Protein AF-A0AAF0VBF3-F1 (afdb_monomer_lite)

Foldseek 3Di:
DAKEWEADDDPPPCPPDDFAWWWKKWKDKPDFDQDPVRDTDDDDIDMDTDDRVNDIDIDDDDADDPPIFIWIWTGTVVDTDIFTFGHHPDPDHHYPVPTDGPPVPPCPVLADDPQAEWEAAADDDAFDWAFLVRIVVSPSDDFNHWYQYNQQWIFGFHDDDPRITTTHDGPVDGDDDDDDDDAEEEEDADDDDPPDDGDAQHWYAHPPPRDIDGDHD

Organism: Bifidobacterium adolescentis (NCBI:txid1680)

Structure (mmCIF, N/CA/C/O backbone):
data_AF-A0AAF0VBF3-F1
#
_entry.id   AF-A0AAF0VBF3-F1
#
loop_
_atom_site.group_PDB
_atom_site.id
_atom_site.type_symbol
_atom_site.label_atom_id
_atom_site.label_alt_id
_atom_site.label_comp_id
_atom_site.label_asym_id
_atom_site.label_entity_id
_atom_site.label_seq_id
_atom_site.pdbx_PDB_ins_code
_atom_site.Cartn_x
_atom_site.Cartn_y
_atom_site.Cartn_z
_atom_site.occupancy
_atom_site.B_iso_or_equiv
_atom_site.auth_seq_id
_atom_site.auth_comp_id
_atom_site.auth_asym_id
_atom_site.auth_atom_id
_atom_site.pdbx_PDB_model_num
ATOM 1 N N . MET A 1 1 ? -13.008 -3.353 27.897 1.00 84.56 1 MET A N 1
ATOM 2 C CA . MET A 1 1 ? -12.280 -2.077 27.709 1.00 84.56 1 MET A CA 1
ATOM 3 C C . MET A 1 1 ? -10.934 -2.192 28.397 1.00 84.56 1 MET A C 1
ATOM 5 O O . MET A 1 1 ? -10.905 -2.553 29.568 1.00 84.56 1 MET A O 1
ATOM 9 N N . THR A 1 2 ? -9.850 -1.887 27.694 1.00 92.19 2 THR A N 1
ATOM 10 C CA . THR A 1 2 ? -8.475 -1.959 28.204 1.00 92.19 2 THR A CA 1
ATOM 11 C C . THR A 1 2 ? -7.988 -0.577 28.611 1.00 92.19 2 THR A C 1
ATOM 13 O O . THR A 1 2 ? -8.257 0.415 27.933 1.00 92.19 2 THR A O 1
ATOM 16 N N . ARG A 1 3 ? -7.302 -0.492 29.754 1.00 97.00 3 ARG A N 1
ATOM 17 C CA . ARG A 1 3 ? -6.816 0.779 30.306 1.00 97.00 3 ARG A CA 1
ATOM 18 C C . ARG A 1 3 ? -5.454 1.102 29.707 1.00 97.00 3 ARG A C 1
ATOM 20 O O . ARG A 1 3 ? -4.524 0.318 29.859 1.00 97.00 3 ARG A O 1
ATOM 27 N N . ILE A 1 4 ? -5.338 2.256 29.059 1.00 97.69 4 ILE A N 1
ATOM 28 C CA . ILE A 1 4 ? -4.107 2.730 28.424 1.00 97.69 4 ILE A CA 1
ATOM 29 C C . ILE A 1 4 ? -3.581 3.947 29.171 1.00 97.69 4 ILE A C 1
ATOM 31 O O . ILE A 1 4 ? -4.308 4.922 29.372 1.00 97.69 4 ILE A O 1
ATOM 35 N N . ARG A 1 5 ? -2.310 3.881 29.566 1.00 97.25 5 ARG A N 1
ATOM 36 C CA . ARG A 1 5 ? -1.589 4.931 30.283 1.00 97.25 5 ARG A CA 1
ATOM 37 C C . ARG A 1 5 ? -0.677 5.708 29.339 1.00 97.25 5 ARG A C 1
ATOM 39 O O . ARG A 1 5 ? 0.226 5.145 28.727 1.00 97.25 5 ARG A O 1
ATOM 46 N N . PHE A 1 6 ? -0.892 7.012 29.249 1.00 94.25 6 PHE A N 1
ATOM 47 C CA . PHE A 1 6 ? -0.111 7.947 28.449 1.00 94.25 6 PHE A CA 1
ATOM 48 C C . PHE A 1 6 ? 0.917 8.656 29.329 1.00 94.25 6 PHE A C 1
ATOM 50 O O . PHE A 1 6 ? 0.564 9.323 30.302 1.00 94.25 6 PHE A O 1
ATOM 57 N N . ARG A 1 7 ? 2.194 8.518 28.959 1.00 89.12 7 ARG A N 1
ATOM 58 C CA . ARG A 1 7 ? 3.343 9.109 29.653 1.00 89.12 7 ARG A CA 1
ATOM 59 C C . ARG A 1 7 ? 4.160 9.945 28.686 1.00 89.12 7 ARG A C 1
ATOM 61 O O . ARG A 1 7 ? 5.015 9.418 27.982 1.00 89.12 7 ARG A O 1
ATOM 68 N N . PHE A 1 8 ? 3.904 11.247 28.664 1.00 85.25 8 PHE A N 1
ATOM 69 C CA . PHE A 1 8 ? 4.727 12.186 27.911 1.00 85.25 8 PHE A CA 1
ATOM 70 C C . PHE A 1 8 ? 5.762 12.823 28.840 1.00 85.25 8 PHE A C 1
ATOM 72 O O . PHE A 1 8 ? 5.461 13.199 29.975 1.00 85.25 8 PHE A O 1
ATOM 79 N N . ARG A 1 9 ? 6.998 12.932 28.357 1.00 77.44 9 ARG A N 1
ATOM 80 C CA . ARG A 1 9 ? 8.117 13.593 29.037 1.00 77.44 9 ARG A CA 1
ATOM 81 C C . ARG A 1 9 ? 8.793 14.527 28.041 1.00 77.44 9 ARG A C 1
ATOM 83 O O . ARG A 1 9 ? 8.818 14.228 26.848 1.00 77.44 9 ARG A O 1
ATOM 90 N N . ARG A 1 10 ? 9.314 15.656 28.516 1.00 69.81 10 ARG A N 1
ATOM 91 C CA . ARG A 1 10 ? 10.160 16.524 27.695 1.00 69.81 10 ARG A CA 1
ATOM 92 C C . ARG A 1 10 ? 11.621 16.058 27.787 1.00 69.81 10 ARG A C 1
ATOM 94 O O . ARG A 1 10 ? 12.016 15.547 28.833 1.00 69.81 10 ARG A O 1
ATOM 101 N N . PRO A 1 11 ? 12.423 16.217 26.720 1.00 62.53 11 PRO A N 1
ATOM 102 C CA . PRO A 1 11 ? 13.847 15.873 26.739 1.00 62.53 11 PRO A CA 1
ATOM 103 C C . PRO A 1 11 ? 14.712 16.776 27.634 1.00 62.53 11 PRO A C 1
ATOM 105 O O . PRO A 1 11 ? 15.897 16.507 27.783 1.00 62.53 11 PRO A O 1
ATOM 108 N N . ASP A 1 12 ? 14.160 17.854 28.198 1.00 59.75 12 ASP A N 1
ATOM 109 C CA . ASP A 1 12 ? 14.897 18.935 28.865 1.00 59.75 12 ASP A CA 1
ATOM 110 C C . ASP A 1 12 ? 15.463 18.579 30.251 1.00 59.75 12 ASP A C 1
ATOM 112 O O . ASP A 1 12 ? 16.030 19.444 30.911 1.00 59.75 12 ASP A O 1
ATOM 116 N N . GLY A 1 13 ? 15.397 17.313 30.678 1.00 50.94 13 GLY A N 1
ATOM 117 C CA . GLY A 1 13 ? 16.227 16.775 31.765 1.00 50.94 13 GLY A CA 1
ATOM 118 C C . GLY A 1 13 ? 16.025 17.395 33.155 1.00 50.94 13 GLY A C 1
ATOM 119 O O . GLY A 1 13 ? 16.692 16.970 34.093 1.00 50.94 13 GLY A O 1
ATOM 120 N N . LEU A 1 14 ? 15.105 18.350 33.330 1.00 51.16 14 LEU A N 1
ATOM 121 C CA . LEU A 1 14 ? 14.697 18.848 34.642 1.00 51.16 14 LEU A CA 1
ATOM 122 C C . LEU A 1 14 ? 13.805 17.798 35.304 1.00 51.16 14 LEU A C 1
ATOM 124 O O . LEU A 1 14 ? 12.579 17.834 35.214 1.00 51.16 14 LEU A O 1
ATOM 128 N N . THR A 1 15 ? 14.453 16.841 35.964 1.00 48.59 15 THR A N 1
ATOM 129 C CA . THR A 1 15 ? 13.815 15.800 36.775 1.00 48.59 15 THR A CA 1
ATOM 130 C C . THR A 1 15 ? 13.065 16.338 37.989 1.00 48.59 15 THR A C 1
ATOM 132 O O . THR A 1 15 ? 12.305 15.580 38.570 1.00 48.59 15 THR A O 1
ATOM 135 N N . ASP A 1 16 ? 13.176 17.630 38.305 1.00 47.41 16 ASP A N 1
ATOM 136 C CA . ASP A 1 16 ? 12.376 18.292 39.331 1.00 47.41 16 ASP A CA 1
ATOM 137 C C . ASP A 1 16 ? 11.937 19.684 38.841 1.00 47.41 16 ASP A C 1
ATOM 139 O O . ASP A 1 16 ? 12.739 20.611 38.740 1.00 47.41 16 ASP A O 1
ATOM 143 N N . GLY A 1 17 ? 10.650 19.834 38.502 1.00 48.62 17 GLY A N 1
ATOM 144 C CA . GLY A 1 17 ? 10.006 21.141 38.288 1.00 48.62 17 GLY A CA 1
ATOM 145 C C . GLY A 1 17 ? 9.787 21.608 36.841 1.00 48.62 17 GLY A C 1
ATOM 146 O O . GLY A 1 17 ? 9.253 22.700 36.641 1.00 48.62 17 GLY A O 1
ATOM 147 N N . GLY A 1 18 ? 10.138 20.813 35.823 1.00 53.03 18 GLY A N 1
ATOM 148 C CA . GLY A 1 18 ? 9.778 21.109 34.429 1.00 53.03 18 GLY A CA 1
ATOM 149 C C . GLY A 1 18 ? 8.259 21.050 34.210 1.00 53.03 18 GLY A C 1
ATOM 150 O O . GLY A 1 18 ? 7.600 20.122 34.672 1.00 53.03 18 GLY A O 1
ATOM 151 N N . SER A 1 19 ? 7.674 22.035 33.513 1.00 61.50 19 SER A N 1
ATOM 152 C CA . SER A 1 19 ? 6.224 22.074 33.275 1.00 61.50 19 SER A CA 1
ATOM 153 C C . SER A 1 19 ? 5.756 20.797 32.569 1.00 61.50 19 SER A C 1
ATOM 155 O O . SER A 1 19 ? 6.197 20.528 31.445 1.00 61.50 19 SER A O 1
ATOM 157 N N . SER A 1 20 ? 4.845 20.051 33.194 1.00 67.88 20 SER A N 1
ATOM 158 C CA . SER A 1 20 ? 4.210 18.870 32.612 1.00 67.88 20 SER A CA 1
ATOM 159 C C . SER A 1 20 ? 3.719 19.153 31.190 1.00 67.88 20 SER A C 1
ATOM 161 O O . SER A 1 20 ? 3.180 20.239 30.937 1.00 67.88 20 SER A O 1
ATOM 163 N N . PRO A 1 21 ? 3.900 18.223 30.233 1.00 77.62 21 PRO A N 1
ATOM 164 C CA . PRO A 1 21 ? 3.414 18.424 28.879 1.00 77.62 21 PRO A CA 1
ATOM 165 C C . PRO A 1 21 ? 1.907 18.689 28.898 1.00 77.62 21 PRO A C 1
ATOM 167 O O . PRO A 1 21 ? 1.120 17.836 29.294 1.00 77.62 21 PRO A O 1
ATOM 170 N N . ARG A 1 22 ? 1.505 19.884 28.460 1.00 84.75 22 ARG A N 1
ATOM 171 C CA . ARG A 1 22 ? 0.094 20.238 28.290 1.00 84.75 22 ARG A CA 1
ATOM 172 C C . ARG A 1 22 ? -0.359 19.883 26.889 1.00 84.75 22 ARG A C 1
ATOM 174 O O . ARG A 1 22 ? 0.365 20.123 25.918 1.00 84.75 22 ARG A O 1
ATOM 181 N N . GLY A 1 23 ? -1.567 19.348 26.785 1.00 89.38 23 GLY A N 1
ATOM 182 C CA . GLY A 1 23 ? -2.102 18.924 25.504 1.00 89.38 23 GLY A CA 1
ATOM 183 C C . GLY A 1 23 ? -3.357 18.079 25.603 1.00 89.38 23 GLY A C 1
ATOM 184 O O . GLY A 1 23 ? -3.946 17.904 26.673 1.00 89.38 23 GLY A O 1
ATOM 185 N N . LEU A 1 24 ? -3.744 17.559 24.447 1.00 93.69 24 LEU A N 1
ATOM 186 C CA . LEU A 1 24 ? -4.874 16.665 24.262 1.00 93.69 24 LEU A CA 1
ATOM 187 C C . LEU A 1 24 ? -4.398 15.378 23.589 1.00 93.69 24 LEU A C 1
ATOM 189 O O . LEU A 1 24 ? -3.494 15.387 22.754 1.00 93.69 24 LEU A O 1
ATOM 193 N N . VAL A 1 25 ? -5.060 14.282 23.922 1.00 95.12 25 VAL A N 1
ATOM 194 C CA . VAL A 1 25 ? -5.014 13.031 23.176 1.00 95.12 25 VAL A CA 1
ATOM 195 C C . VAL A 1 25 ? -6.380 12.857 22.530 1.00 95.12 25 VAL A C 1
ATOM 197 O O . VAL A 1 25 ? -7.395 12.786 23.224 1.00 95.12 25 VAL A O 1
ATOM 200 N N . VAL A 1 26 ? -6.416 12.831 21.201 1.00 94.12 26 VAL A N 1
ATOM 201 C CA . VAL A 1 26 ? -7.636 12.578 20.428 1.00 94.12 26 VAL A CA 1
ATOM 202 C C . VAL A 1 26 ? -7.617 11.126 19.972 1.00 94.12 26 VAL A C 1
ATOM 204 O O . VAL A 1 26 ? -6.702 10.714 19.258 1.00 94.12 26 VAL A O 1
ATOM 207 N N . CYS A 1 27 ? -8.626 10.364 20.378 1.00 94.12 27 CYS A N 1
ATOM 208 C CA . CYS A 1 27 ? -8.774 8.946 20.079 1.00 94.12 27 CYS A CA 1
ATOM 209 C C . CYS A 1 27 ? -9.924 8.760 19.089 1.00 94.12 27 CYS A C 1
ATOM 211 O O . CYS A 1 27 ? -11.073 9.035 19.429 1.00 94.12 27 CYS A O 1
ATOM 213 N N . THR A 1 28 ? -9.633 8.254 17.893 1.00 91.38 28 THR A N 1
ATOM 214 C CA . THR A 1 28 ? -10.632 8.035 16.835 1.00 91.38 28 THR A CA 1
ATOM 215 C C . THR A 1 28 ? -10.520 6.607 16.302 1.00 91.38 28 THR A C 1
ATOM 217 O O . THR A 1 28 ? -9.421 6.206 15.914 1.00 91.38 28 THR A O 1
ATOM 220 N N . PRO A 1 29 ? -11.601 5.812 16.241 1.00 88.38 29 PRO A N 1
ATOM 221 C CA . PRO A 1 29 ? -11.544 4.509 15.580 1.00 88.38 29 PRO A CA 1
ATOM 222 C C . PRO A 1 29 ? -11.375 4.678 14.066 1.00 88.38 29 PRO A C 1
ATOM 224 O O . PRO A 1 29 ? -11.904 5.611 13.466 1.00 88.38 29 PRO A O 1
ATOM 227 N N . THR A 1 30 ? -10.649 3.762 13.433 1.00 84.38 30 THR A N 1
ATOM 228 C CA . THR A 1 30 ? -10.439 3.777 11.971 1.00 84.38 30 THR A CA 1
ATOM 229 C C . THR A 1 30 ? -11.638 3.270 11.173 1.00 84.38 30 THR A C 1
ATOM 231 O O . THR A 1 30 ? -11.850 3.727 10.055 1.00 84.38 30 THR A O 1
ATOM 234 N N . SER A 1 31 ? -12.435 2.378 11.762 1.00 75.81 31 SER A N 1
ATOM 235 C CA . SER A 1 31 ? -13.608 1.761 11.144 1.00 75.81 31 SER A CA 1
ATOM 236 C C . SER A 1 31 ? -14.685 1.491 12.190 1.00 75.81 31 SER A C 1
ATOM 238 O O . SER A 1 31 ? -14.418 1.466 13.394 1.00 75.81 31 SER A O 1
ATOM 240 N N . ARG A 1 32 ? -15.913 1.251 11.721 1.00 69.75 32 ARG A N 1
ATOM 241 C CA . ARG A 1 32 ? -16.957 0.629 12.543 1.00 69.75 32 ARG A CA 1
ATOM 242 C C . ARG A 1 32 ? -16.547 -0.812 12.844 1.00 69.75 32 ARG A C 1
ATOM 244 O O . ARG A 1 32 ? -15.957 -1.470 11.991 1.00 69.75 32 ARG A O 1
ATOM 251 N N . VAL A 1 33 ? -16.856 -1.295 14.040 1.00 67.19 33 VAL A N 1
ATOM 252 C CA . VAL A 1 33 ? -16.439 -2.628 14.484 1.00 67.19 33 VAL A CA 1
ATOM 253 C C . VAL A 1 33 ? -17.600 -3.584 14.282 1.00 67.19 33 VAL A C 1
ATOM 255 O O . VAL A 1 33 ? -18.629 -3.430 14.930 1.00 67.19 33 VAL A O 1
ATOM 258 N N . VAL A 1 34 ? -17.447 -4.566 13.399 1.00 66.69 34 VAL A N 1
ATOM 259 C CA . VAL A 1 34 ? -18.422 -5.656 13.272 1.00 66.69 34 VAL A CA 1
ATOM 260 C C . VAL A 1 34 ? -18.067 -6.723 14.302 1.00 66.69 34 VAL A C 1
ATOM 262 O O . VAL A 1 34 ? -16.945 -7.228 14.330 1.00 66.69 34 VAL A O 1
ATOM 265 N N . GLN A 1 35 ? -18.997 -7.015 15.203 1.00 66.94 35 GLN A N 1
ATOM 266 C CA . GLN A 1 35 ? -18.845 -8.060 16.208 1.00 66.94 35 GLN A CA 1
ATOM 267 C C . GLN A 1 35 ? -19.179 -9.439 15.622 1.00 66.94 35 GLN A C 1
ATOM 269 O O . GLN A 1 35 ? -19.730 -9.561 14.530 1.00 66.94 35 GLN A O 1
ATOM 274 N N . LYS A 1 36 ? -18.842 -10.503 16.361 1.00 66.88 36 LYS A N 1
ATOM 275 C CA . LYS A 1 36 ? -19.100 -11.895 15.943 1.00 66.88 36 LYS A CA 1
ATOM 276 C C . LYS A 1 36 ? -20.588 -12.220 15.780 1.00 66.88 36 LYS A C 1
ATOM 278 O O . LYS A 1 36 ? -20.914 -13.158 15.068 1.00 66.88 36 LYS A O 1
ATOM 283 N N . ASP A 1 37 ? -21.455 -11.475 16.453 1.00 77.00 37 ASP A N 1
ATOM 284 C CA . ASP A 1 37 ? -22.914 -11.567 16.359 1.00 77.00 37 ASP A CA 1
ATOM 285 C C . ASP A 1 37 ? -23.495 -10.637 15.277 1.00 77.00 37 ASP A C 1
ATOM 287 O O . ASP A 1 37 ? -24.678 -10.318 15.316 1.00 77.00 37 ASP A O 1
ATOM 291 N N . GLU A 1 38 ? -22.654 -10.160 14.350 1.00 71.62 38 GLU A N 1
ATOM 292 C CA . GLU A 1 38 ? -22.990 -9.215 13.275 1.00 71.62 38 GLU A CA 1
ATOM 293 C C . GLU A 1 38 ? -23.448 -7.827 13.758 1.00 71.62 38 GLU A C 1
ATOM 295 O O . GLU A 1 38 ? -23.766 -6.951 12.949 1.00 71.62 38 GLU A O 1
ATOM 300 N N . SER A 1 39 ? -23.417 -7.561 15.069 1.00 71.50 39 SER A N 1
ATOM 301 C CA . SER A 1 39 ? -23.724 -6.235 15.595 1.00 71.50 39 SER A CA 1
ATOM 302 C C . SER A 1 39 ? -22.605 -5.243 15.272 1.00 71.50 39 SER A C 1
ATOM 304 O O . SER A 1 39 ? -21.411 -5.550 15.337 1.00 71.50 39 SER A O 1
ATOM 306 N N . ILE A 1 40 ? -22.984 -4.011 14.932 1.00 68.69 40 ILE A N 1
ATOM 307 C CA . ILE A 1 40 ? -22.023 -2.933 14.699 1.00 68.69 40 ILE A CA 1
ATOM 308 C C . ILE A 1 40 ? -21.766 -2.220 16.024 1.00 68.69 40 ILE A C 1
ATOM 310 O O . ILE A 1 40 ? -22.596 -1.446 16.503 1.00 68.69 40 ILE A O 1
ATOM 314 N N . MET A 1 41 ? -20.588 -2.435 16.599 1.00 68.00 41 MET A N 1
ATOM 315 C CA . MET A 1 41 ? -20.083 -1.602 17.679 1.00 68.00 41 MET A CA 1
ATOM 316 C C . MET A 1 41 ? -19.530 -0.300 17.088 1.00 68.00 41 MET A C 1
ATOM 318 O O . MET A 1 41 ? -18.739 -0.287 16.139 1.00 68.00 41 MET A O 1
ATOM 322 N N . LEU A 1 42 ? -19.967 0.817 17.667 1.00 69.38 42 LEU A N 1
ATOM 323 C CA . LEU A 1 42 ? -19.559 2.167 17.298 1.00 69.38 42 LEU A CA 1
ATOM 324 C C . LEU A 1 42 ? -18.673 2.735 18.413 1.00 69.38 42 LEU A C 1
ATOM 326 O O . LEU A 1 42 ? -19.192 3.435 19.287 1.00 69.38 42 LEU A O 1
ATOM 330 N N . PRO A 1 43 ? -17.354 2.451 18.442 1.00 72.19 43 PRO A N 1
ATOM 331 C CA . PRO A 1 43 ? -16.468 3.226 19.293 1.00 72.19 43 PRO A CA 1
ATOM 332 C C . PRO A 1 43 ? -16.650 4.700 18.918 1.00 72.19 43 PRO A C 1
ATOM 334 O O . PRO A 1 43 ? -16.574 5.063 17.747 1.00 72.19 43 PRO A O 1
ATOM 337 N N . LEU A 1 44 ? -16.977 5.551 19.884 1.00 81.50 44 LEU A N 1
ATOM 338 C CA . LEU A 1 44 ? -17.117 6.974 19.606 1.00 81.50 44 LEU A CA 1
ATOM 339 C C . LEU A 1 44 ? -15.739 7.630 19.684 1.00 81.50 44 LEU A C 1
ATOM 341 O O . LEU A 1 44 ? -14.969 7.306 20.595 1.00 81.50 44 LEU A O 1
ATOM 345 N N . PRO A 1 45 ? -15.406 8.542 18.756 1.00 88.31 45 PRO A N 1
ATOM 346 C CA . PRO A 1 45 ? -14.222 9.358 18.918 1.00 88.31 45 PRO A CA 1
ATOM 347 C C . PRO A 1 45 ? -14.358 10.199 20.186 1.00 88.31 45 PRO A C 1
ATOM 349 O O . PRO A 1 45 ? -15.436 10.710 20.499 1.00 88.31 45 PRO A O 1
ATOM 352 N N . PHE A 1 46 ? -13.260 10.355 20.912 1.00 91.81 46 PHE A N 1
ATOM 353 C CA . PHE A 1 46 ? -13.238 11.157 22.127 1.00 91.81 46 PHE A CA 1
ATOM 354 C C . PHE A 1 46 ? -11.893 11.850 22.314 1.00 91.81 46 PHE A C 1
ATOM 356 O O . PHE A 1 46 ? -10.890 11.513 21.684 1.00 91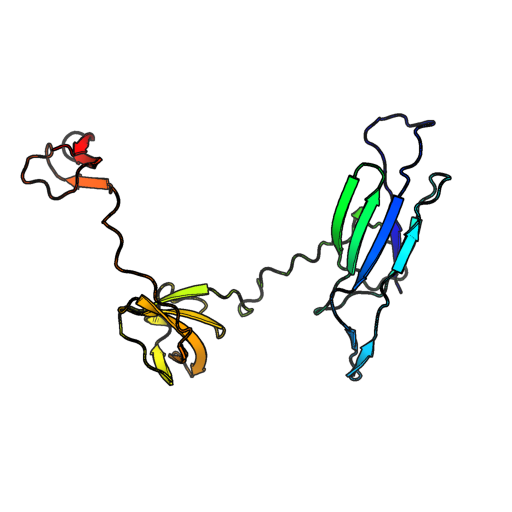.81 46 PHE A O 1
ATOM 363 N N . VAL A 1 47 ? -11.887 12.846 23.195 1.00 94.88 47 VAL A N 1
ATOM 364 C CA . VAL A 1 47 ? -10.706 13.645 23.516 1.00 94.88 47 VAL A CA 1
ATOM 365 C C . VAL A 1 47 ? -10.448 13.557 25.010 1.00 94.88 47 VAL A C 1
ATOM 367 O O . VAL A 1 47 ? -11.363 13.735 25.811 1.00 94.88 47 VAL A O 1
ATOM 370 N N . ALA A 1 48 ? -9.198 13.313 25.382 1.00 94.38 48 ALA A N 1
ATOM 371 C CA . ALA A 1 48 ? -8.739 13.335 26.760 1.00 94.38 48 ALA A CA 1
ATOM 372 C C . ALA A 1 48 ? -7.678 14.424 26.937 1.00 94.38 48 ALA A C 1
ATOM 374 O O . ALA A 1 48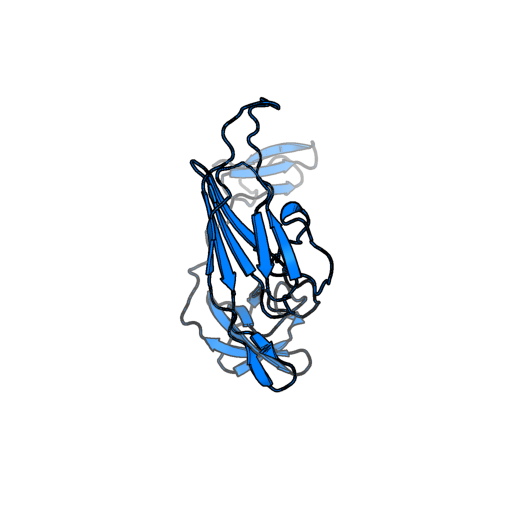 ? -6.753 14.547 26.134 1.00 94.38 48 ALA A O 1
ATOM 375 N N . ARG A 1 49 ? -7.815 15.234 27.987 1.00 94.56 49 ARG A N 1
ATOM 376 C CA . ARG A 1 49 ? -6.840 16.273 28.332 1.00 94.56 49 ARG A CA 1
ATOM 377 C C . ARG A 1 49 ? -5.730 15.673 29.189 1.00 94.56 49 ARG A C 1
ATOM 379 O O . ARG A 1 49 ? -6.016 14.890 30.091 1.00 94.56 49 ARG A O 1
ATOM 386 N N . LEU A 1 50 ? -4.482 16.050 28.914 1.00 91.06 50 LEU A N 1
ATOM 387 C CA . LEU A 1 50 ? -3.362 15.704 29.787 1.00 91.06 50 LEU A CA 1
ATOM 388 C C . LEU A 1 50 ? -3.514 16.409 31.146 1.00 91.06 50 LEU A C 1
ATOM 390 O O . LEU A 1 50 ? -3.819 17.603 31.148 1.00 91.06 50 LEU A O 1
ATOM 394 N N . PRO A 1 51 ? -3.320 15.705 32.276 1.00 89.62 51 PRO A N 1
ATOM 395 C CA . PRO A 1 51 ? -3.395 16.306 33.601 1.00 89.62 51 PRO A CA 1
ATOM 396 C C . PRO A 1 51 ? -2.413 17.468 33.772 1.00 89.62 51 PRO A C 1
ATOM 398 O O . PRO A 1 51 ? -1.234 17.368 33.426 1.00 89.62 51 PRO A O 1
ATOM 401 N N . ASP A 1 52 ? -2.894 18.572 34.342 1.00 83.38 52 ASP A N 1
ATOM 402 C CA . ASP A 1 52 ? -2.067 19.757 34.594 1.00 83.38 52 ASP A CA 1
ATOM 403 C C . ASP A 1 52 ? -1.062 19.544 35.741 1.00 83.38 52 ASP A C 1
ATOM 405 O O . ASP A 1 52 ? -0.065 20.262 35.827 1.00 83.38 52 ASP A O 1
ATOM 409 N N . ASP A 1 53 ? -1.303 18.542 36.594 1.00 82.00 53 ASP A N 1
ATOM 410 C CA . ASP A 1 53 ? -0.464 18.157 37.734 1.00 82.00 53 ASP A CA 1
ATOM 411 C C . ASP A 1 53 ? 0.721 17.249 37.350 1.00 82.00 53 ASP A C 1
ATOM 413 O O . ASP A 1 53 ? 1.551 16.921 38.194 1.00 82.00 53 ASP A O 1
ATOM 417 N N . GLY A 1 54 ? 0.828 16.852 36.076 1.00 76.94 54 GLY A N 1
ATOM 418 C CA . GLY A 1 54 ? 1.878 15.948 35.596 1.00 76.94 54 GLY A CA 1
ATOM 419 C C . GLY A 1 54 ? 1.667 14.472 35.887 1.00 76.94 54 GLY A C 1
ATOM 420 O O . GLY A 1 54 ? 2.548 13.670 35.559 1.00 76.94 54 GLY A O 1
ATOM 421 N N . SER A 1 55 ? 0.523 14.101 36.461 1.00 86.69 55 SER A N 1
ATOM 422 C CA . SER A 1 55 ? 0.136 12.702 36.586 1.00 86.69 55 SER A CA 1
ATOM 423 C C . SER A 1 55 ? -0.077 12.055 35.213 1.00 86.69 55 SER A C 1
ATOM 425 O O . SER A 1 55 ? -0.293 12.714 34.190 1.00 86.69 55 SER A O 1
ATOM 427 N N . ASP A 1 56 ? 0.022 10.727 35.178 1.00 90.56 56 ASP A N 1
ATOM 428 C CA . ASP A 1 56 ? -0.172 9.971 33.947 1.00 90.56 56 ASP A CA 1
ATOM 429 C C . ASP A 1 56 ? -1.655 10.001 33.537 1.00 90.56 56 ASP A C 1
ATOM 431 O O . ASP A 1 56 ? -2.544 9.698 34.337 1.00 90.56 56 ASP A O 1
ATOM 435 N N . LEU A 1 57 ? -1.937 10.285 32.264 1.00 94.56 57 LEU A N 1
ATOM 436 C CA . LEU A 1 57 ? -3.295 10.172 31.733 1.00 94.56 57 LEU A CA 1
ATOM 437 C C . LEU A 1 57 ? -3.653 8.691 31.555 1.00 94.56 57 LEU A C 1
ATOM 439 O O . LEU A 1 57 ? -2.942 7.964 30.864 1.00 94.56 57 LEU A O 1
ATOM 443 N N . VAL A 1 58 ? -4.785 8.249 32.107 1.00 96.50 58 VAL A N 1
ATOM 444 C CA . VAL A 1 58 ? -5.317 6.894 31.894 1.00 96.50 58 VAL A CA 1
ATOM 445 C C . VAL A 1 58 ? -6.683 6.970 31.223 1.00 96.50 58 VAL A C 1
ATOM 447 O O . VAL A 1 58 ? -7.608 7.572 31.762 1.00 96.50 58 VAL A O 1
ATOM 450 N N . VAL A 1 59 ? -6.826 6.318 30.071 1.00 95.50 59 VAL A N 1
ATOM 451 C CA . VAL A 1 59 ? -8.093 6.229 29.324 1.00 95.50 59 VAL A CA 1
ATOM 452 C C . VAL A 1 59 ? -8.478 4.773 29.091 1.00 95.50 59 VAL A C 1
ATOM 454 O O . VAL A 1 59 ? -7.624 3.888 29.068 1.00 95.50 59 VAL A O 1
ATOM 457 N N . ALA A 1 60 ? -9.768 4.513 28.912 1.00 94.19 60 ALA A N 1
ATOM 458 C CA . ALA A 1 60 ? -10.268 3.199 28.535 1.00 94.19 60 ALA A CA 1
ATOM 459 C C . ALA A 1 60 ? -10.462 3.149 27.015 1.00 94.19 60 ALA A C 1
ATOM 461 O O . ALA A 1 60 ? -11.245 3.925 26.471 1.00 94.19 60 ALA A O 1
ATOM 462 N N . LEU A 1 61 ? -9.757 2.245 26.335 1.00 92.31 61 LEU A N 1
ATOM 463 C CA . LEU A 1 61 ? -9.931 1.984 24.908 1.00 92.31 61 LEU A CA 1
ATOM 464 C C . LEU A 1 61 ? -10.583 0.622 24.696 1.00 92.31 61 LEU A C 1
ATOM 466 O O . LEU A 1 61 ? -10.311 -0.344 25.414 1.00 92.31 61 LEU A O 1
ATOM 470 N N . GLN A 1 62 ? -11.445 0.536 23.688 1.00 90.50 62 GLN A N 1
ATOM 471 C CA . GLN A 1 62 ? -11.977 -0.751 23.257 1.00 90.50 62 GLN A CA 1
ATOM 472 C C . GLN A 1 62 ? -10.844 -1.559 22.603 1.00 90.50 62 GLN A C 1
ATOM 474 O O . GLN A 1 62 ? -10.142 -0.996 21.755 1.00 90.50 62 GLN A O 1
ATOM 479 N N . PRO A 1 63 ? -10.661 -2.842 22.972 1.00 89.56 63 PRO A N 1
ATOM 480 C CA . PRO A 1 63 ? -9.708 -3.719 22.308 1.00 89.56 63 PRO A CA 1
ATOM 481 C C . PRO A 1 63 ? -9.947 -3.793 20.804 1.00 89.56 63 PRO A C 1
ATOM 483 O O . PRO A 1 63 ? -11.088 -3.875 20.347 1.00 89.56 63 PRO A O 1
ATOM 486 N N . THR A 1 64 ? -8.866 -3.762 20.041 1.00 86.69 64 THR A N 1
ATOM 487 C CA . THR A 1 64 ? -8.896 -3.778 18.578 1.00 86.69 64 THR A CA 1
ATOM 488 C C . THR A 1 64 ? -9.012 -5.198 18.038 1.00 86.69 64 THR A C 1
ATOM 490 O O . THR A 1 64 ? -8.588 -6.154 18.685 1.00 86.69 64 THR A O 1
ATOM 493 N N . GLY A 1 65 ? -9.562 -5.330 16.830 1.00 75.50 65 GLY A N 1
ATOM 494 C CA . GLY A 1 65 ? -9.650 -6.594 16.095 1.00 75.50 65 GLY A CA 1
ATOM 495 C C . GLY A 1 65 ? -8.752 -6.609 14.857 1.00 75.50 65 GLY A C 1
ATOM 496 O O . GLY A 1 65 ? -7.868 -5.771 14.709 1.00 75.50 65 GLY A O 1
ATOM 497 N N . ARG A 1 66 ? -9.011 -7.550 13.942 1.00 71.38 66 ARG A N 1
ATOM 498 C CA . ARG A 1 66 ? -8.293 -7.653 12.659 1.00 71.38 66 ARG A CA 1
ATOM 499 C C . ARG A 1 66 ? -8.555 -6.458 11.735 1.00 71.38 66 ARG A C 1
ATOM 501 O O . ARG A 1 66 ? -7.656 -6.039 11.016 1.00 71.38 66 ARG A O 1
ATOM 508 N N . ASP A 1 67 ? -9.769 -5.915 11.784 1.00 74.19 67 ASP A N 1
ATOM 509 C CA . ASP A 1 67 ? -10.281 -5.012 10.744 1.00 74.19 67 ASP A CA 1
ATOM 510 C C . ASP A 1 67 ? -10.314 -3.537 11.169 1.00 74.19 67 ASP A C 1
ATOM 512 O O . ASP A 1 67 ? -10.781 -2.673 10.424 1.00 74.19 67 ASP A O 1
ATOM 516 N N . TRP A 1 68 ? -9.847 -3.223 12.381 1.00 82.38 68 TRP A N 1
ATOM 517 C CA . TRP A 1 68 ? -9.838 -1.853 12.881 1.00 82.38 68 TRP A CA 1
ATOM 518 C C . TRP A 1 68 ? -8.793 -1.636 13.978 1.00 82.38 68 TRP A C 1
ATOM 520 O O . TRP A 1 68 ? -8.476 -2.529 14.761 1.00 82.38 68 TRP A O 1
ATOM 530 N N . CYS A 1 69 ? -8.310 -0.402 14.064 1.00 90.06 69 CYS A N 1
ATOM 531 C CA . CYS A 1 69 ? -7.420 0.091 15.113 1.00 90.06 69 CYS A CA 1
ATOM 532 C C . CYS A 1 69 ? -7.816 1.501 15.586 1.00 90.06 69 CYS A C 1
ATOM 534 O O . CYS A 1 69 ? -8.674 2.157 14.976 1.00 90.06 69 CYS A O 1
ATOM 536 N N . TRP A 1 70 ? -7.173 1.992 16.648 1.00 92.12 70 TRP A N 1
ATOM 537 C CA . TRP A 1 70 ? -7.330 3.374 17.106 1.00 92.12 70 TRP A CA 1
ATOM 538 C C . TRP A 1 70 ? -6.312 4.291 16.435 1.00 92.12 70 TRP A C 1
ATOM 540 O O . TRP A 1 70 ? -5.112 4.059 16.525 1.00 92.12 70 TRP A O 1
ATOM 550 N N . THR A 1 71 ? -6.778 5.378 15.825 1.00 93.25 71 THR A N 1
ATOM 551 C CA . THR A 1 71 ? -5.928 6.526 15.498 1.00 93.25 71 THR A CA 1
ATOM 552 C C . THR A 1 71 ? -5.825 7.415 16.729 1.00 93.25 71 THR A C 1
ATOM 554 O O . THR A 1 71 ? -6.835 7.930 17.213 1.00 93.25 71 THR A O 1
ATOM 557 N N . ILE A 1 72 ? -4.608 7.597 17.226 1.00 95.31 72 ILE A N 1
ATOM 558 C CA . ILE A 1 72 ? -4.297 8.430 18.380 1.00 95.31 72 ILE A CA 1
ATOM 559 C C . ILE A 1 72 ? -3.526 9.645 17.891 1.00 95.31 72 ILE A C 1
ATOM 561 O O . ILE A 1 72 ? -2.395 9.524 17.425 1.00 95.31 72 ILE A O 1
ATOM 565 N N . ARG A 1 73 ? -4.146 10.822 17.978 1.00 94.19 73 ARG A N 1
ATOM 566 C CA . ARG A 1 73 ? -3.490 12.096 17.686 1.00 94.19 73 ARG A CA 1
ATOM 567 C C . ARG A 1 73 ? -3.074 12.758 18.989 1.00 94.19 73 ARG A C 1
ATOM 569 O O . ARG A 1 73 ? -3.903 13.183 19.791 1.00 94.19 73 ARG A O 1
ATOM 576 N N . GLU A 1 74 ? -1.773 12.866 19.156 1.00 93.25 74 GLU A N 1
ATOM 577 C CA . GLU A 1 74 ? -1.096 13.548 20.244 1.00 93.25 74 GLU A CA 1
ATOM 578 C C . GLU A 1 74 ? -1.030 15.029 19.872 1.00 93.25 74 GLU A C 1
ATOM 580 O O . GLU A 1 74 ? -0.389 15.393 18.891 1.00 93.25 74 GLU A O 1
ATOM 585 N N . GLN A 1 75 ? -1.737 15.888 20.601 1.00 91.31 75 GLN A N 1
ATOM 586 C CA . GLN A 1 75 ? -1.702 17.341 20.428 1.00 91.31 75 GLN A CA 1
ATOM 587 C C . GLN A 1 75 ? -1.091 17.962 21.677 1.00 91.31 75 GLN A C 1
ATOM 589 O O . GLN A 1 75 ? -1.793 18.482 22.544 1.00 91.31 75 GLN A O 1
ATOM 594 N N . VAL A 1 76 ? 0.228 17.865 21.786 1.00 85.94 76 VAL A N 1
ATOM 595 C CA . VAL A 1 76 ? 1.005 18.438 22.886 1.00 85.94 76 VAL A CA 1
ATOM 596 C C . VAL A 1 76 ? 1.538 19.801 22.443 1.00 85.94 76 VAL A C 1
ATOM 598 O O . VAL A 1 76 ? 1.781 20.033 21.261 1.00 85.94 76 VAL A O 1
ATOM 601 N N . SER A 1 77 ? 1.692 20.751 23.363 1.00 79.38 77 SER A N 1
ATOM 602 C CA . SER A 1 77 ? 2.205 22.087 23.026 1.00 79.38 77 SER A CA 1
ATOM 603 C C . SER A 1 77 ? 3.533 22.005 22.257 1.00 79.38 77 SER A C 1
ATOM 605 O O . SER A 1 77 ? 4.537 21.561 22.811 1.00 79.38 77 SER A O 1
ATOM 607 N N . GLY A 1 78 ? 3.536 22.450 20.996 1.00 76.25 78 GLY A N 1
ATOM 608 C CA . GLY A 1 78 ? 4.706 22.419 20.107 1.00 76.25 78 GLY A CA 1
ATOM 609 C C . GLY A 1 78 ? 4.979 21.075 19.416 1.00 76.25 78 GLY A C 1
ATOM 610 O O . GLY A 1 78 ? 5.936 20.985 18.654 1.00 76.25 78 GLY A O 1
ATOM 611 N N . TYR A 1 79 ? 4.156 20.047 19.641 1.00 77.12 79 TYR A N 1
ATOM 612 C CA . TYR A 1 79 ? 4.341 18.712 19.072 1.00 77.12 79 TYR A CA 1
ATOM 613 C C . TYR A 1 79 ? 3.000 18.074 18.697 1.00 77.12 79 TYR A C 1
ATOM 615 O O . TYR A 1 79 ? 2.131 17.858 19.542 1.00 77.12 79 TYR A O 1
ATOM 623 N N . THR A 1 80 ? 2.824 17.756 17.414 1.00 87.44 80 THR A N 1
ATOM 624 C CA . THR A 1 80 ? 1.696 16.940 16.956 1.00 87.44 80 THR A CA 1
ATOM 625 C C . THR A 1 80 ? 2.209 15.662 16.328 1.00 87.44 80 THR A C 1
ATOM 627 O O . THR A 1 80 ? 3.012 15.712 15.400 1.00 87.44 80 THR A O 1
ATOM 630 N N . HIS A 1 81 ? 1.698 14.532 16.798 1.00 87.62 81 HIS A N 1
ATOM 631 C CA . HIS A 1 81 ? 2.033 13.220 16.267 1.00 87.62 81 HIS A CA 1
ATOM 632 C C . HIS A 1 81 ? 0.785 12.353 16.169 1.00 87.62 81 HIS A C 1
ATOM 634 O O . HIS A 1 81 ? -0.193 12.569 16.885 1.00 87.62 81 HIS A O 1
ATOM 640 N N . VAL A 1 82 ? 0.784 11.408 15.235 1.00 91.31 82 VAL A N 1
ATOM 641 C CA . VAL A 1 82 ? -0.345 10.509 15.011 1.00 91.31 82 VAL A CA 1
ATOM 642 C C . VAL A 1 82 ? 0.181 9.088 14.970 1.00 91.31 82 VAL A C 1
ATOM 644 O O . VAL A 1 82 ? 1.037 8.776 14.147 1.00 91.31 82 VAL A O 1
ATOM 647 N N . ARG A 1 83 ? -0.369 8.229 15.825 1.00 90.75 83 ARG A N 1
ATOM 648 C CA . ARG A 1 83 ? -0.113 6.786 15.828 1.00 90.75 83 ARG A CA 1
ATOM 649 C C . ARG A 1 83 ? -1.386 6.043 15.466 1.00 90.75 83 ARG A C 1
ATOM 651 O O . ARG A 1 83 ? -2.488 6.507 15.772 1.00 90.75 83 ARG A O 1
ATOM 658 N N . ARG A 1 84 ? -1.253 4.883 14.831 1.00 91.19 84 ARG A N 1
ATOM 659 C CA . ARG A 1 84 ? -2.361 3.931 14.695 1.00 91.19 84 ARG A CA 1
ATOM 660 C C . ARG A 1 84 ? -2.014 2.747 15.566 1.00 91.19 84 ARG A C 1
ATOM 662 O O . ARG A 1 84 ? -1.069 2.042 15.264 1.00 91.19 84 ARG A O 1
ATOM 669 N N . VAL A 1 85 ? -2.733 2.541 16.660 1.00 92.31 85 VAL A N 1
ATOM 670 C CA . VAL A 1 85 ? -2.334 1.574 17.689 1.00 92.31 85 VAL A CA 1
ATOM 671 C C . VAL A 1 85 ? -3.287 0.392 17.760 1.00 92.31 85 VAL A C 1
ATOM 673 O O . VAL A 1 85 ? -4.512 0.546 17.700 1.00 92.31 85 VAL A O 1
ATOM 676 N N . ILE A 1 86 ? -2.702 -0.792 17.923 1.00 91.19 86 ILE A N 1
ATOM 677 C CA . ILE A 1 86 ? -3.407 -2.023 18.276 1.00 91.19 86 ILE A CA 1
ATOM 678 C C . ILE A 1 86 ? -3.555 -2.032 19.798 1.00 91.19 86 ILE A C 1
ATOM 680 O O . ILE A 1 86 ? -2.573 -1.897 20.527 1.00 91.19 86 ILE A O 1
ATOM 684 N N . VAL A 1 87 ? -4.786 -2.185 20.280 1.00 92.31 87 VAL A N 1
ATOM 685 C CA . VAL A 1 87 ? -5.115 -2.290 21.705 1.00 92.31 87 VAL A CA 1
ATOM 686 C C . VAL A 1 87 ? -5.460 -3.750 22.003 1.00 92.31 87 VAL A C 1
ATOM 688 O O . VAL A 1 87 ? -6.534 -4.201 21.604 1.00 92.31 87 VAL A O 1
ATOM 691 N N . PRO A 1 88 ? -4.585 -4.507 22.686 1.00 90.31 88 PRO A N 1
ATOM 692 C CA . PRO A 1 88 ? -4.892 -5.870 23.104 1.00 90.31 88 PRO A CA 1
ATOM 693 C C . PRO A 1 88 ? -6.069 -5.902 24.077 1.00 90.31 88 PRO A C 1
ATOM 695 O O . PRO A 1 88 ? -6.222 -4.980 24.879 1.00 90.31 88 PRO A O 1
ATOM 698 N N . ASP A 1 89 ? -6.851 -6.983 24.060 1.00 90.62 89 ASP A N 1
ATOM 699 C CA . ASP A 1 89 ? -7.806 -7.235 25.138 1.00 90.62 89 ASP A CA 1
ATOM 700 C C . ASP A 1 89 ? -7.040 -7.646 26.395 1.00 90.62 89 ASP A C 1
ATOM 702 O O . ASP A 1 89 ? -6.406 -8.699 26.459 1.00 90.62 89 ASP A O 1
ATOM 706 N N . SER A 1 90 ? -7.021 -6.745 27.367 1.00 90.44 90 SER A N 1
ATOM 707 C CA . SER A 1 90 ? -6.276 -6.903 28.607 1.00 90.44 90 SER A CA 1
ATOM 708 C C . SER A 1 90 ? -7.009 -6.268 29.777 1.00 90.44 90 SER A C 1
ATOM 710 O O . SER A 1 90 ? -7.589 -5.182 29.665 1.00 90.44 90 SER A O 1
ATOM 712 N N . VAL A 1 91 ? -6.914 -6.946 30.921 1.00 92.56 91 VAL A N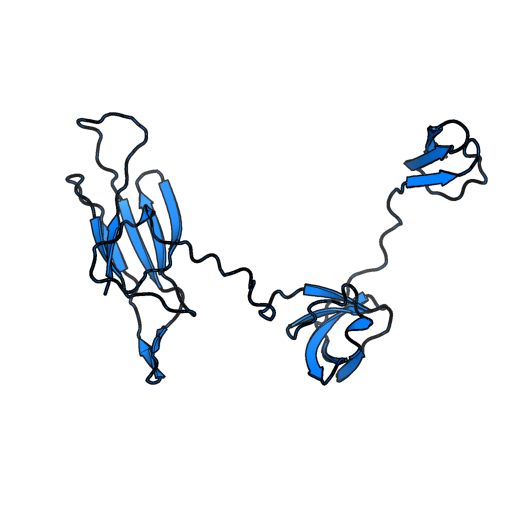 1
ATOM 713 C CA . VAL A 1 91 ? -7.364 -6.468 32.236 1.00 92.56 91 VAL A CA 1
ATOM 714 C C . VAL A 1 91 ? -6.317 -5.592 32.933 1.00 92.56 91 VAL A C 1
ATOM 716 O O . VAL A 1 91 ? -6.628 -4.917 33.913 1.00 92.56 91 VAL A O 1
ATOM 719 N N . GLN A 1 92 ? -5.073 -5.596 32.447 1.00 94.25 92 GLN A N 1
ATOM 720 C CA . GLN A 1 92 ? -3.990 -4.779 32.988 1.00 94.25 92 GLN A CA 1
ATOM 721 C C . GLN A 1 92 ? -4.008 -3.370 32.387 1.00 94.25 92 GLN A C 1
ATOM 723 O O . GLN A 1 92 ? -4.532 -3.139 31.296 1.00 94.25 92 GLN A O 1
ATOM 728 N N . THR A 1 93 ? -3.395 -2.420 33.099 1.00 95.94 93 THR A N 1
ATOM 729 C CA . THR A 1 93 ? -3.090 -1.110 32.515 1.00 95.94 93 THR A CA 1
ATOM 730 C C . THR A 1 93 ? -1.847 -1.242 31.644 1.00 95.94 93 THR A C 1
ATOM 732 O O . THR A 1 93 ? -0.779 -1.569 32.157 1.00 95.94 93 THR A O 1
ATOM 735 N N . LEU A 1 94 ? -1.988 -0.984 30.346 1.00 95.38 94 LEU A N 1
ATOM 736 C CA . LEU A 1 94 ? -0.890 -1.017 29.382 1.00 95.38 94 LEU A CA 1
ATOM 737 C C . LEU A 1 94 ? -0.338 0.392 29.156 1.00 95.38 94 LEU A C 1
ATOM 739 O O . LEU A 1 94 ? -1.083 1.373 29.183 1.00 95.38 94 LEU A O 1
ATOM 743 N N . ASP A 1 95 ? 0.964 0.499 28.910 1.00 96.06 95 ASP A N 1
ATOM 744 C CA . ASP A 1 95 ? 1.591 1.766 28.546 1.00 96.06 95 ASP A CA 1
ATOM 745 C C . ASP A 1 95 ? 1.381 2.066 27.059 1.00 96.06 95 ASP A C 1
ATOM 747 O O . ASP A 1 95 ? 1.623 1.230 26.195 1.00 96.06 95 ASP A O 1
ATOM 751 N N . TYR A 1 96 ? 0.984 3.296 26.737 1.00 95.50 96 TYR A N 1
ATOM 752 C CA . TYR A 1 96 ? 0.790 3.740 25.355 1.00 95.50 96 TYR A CA 1
ATOM 753 C C . TYR A 1 96 ? 2.039 3.516 24.487 1.00 95.50 96 TYR A C 1
ATOM 755 O O . TYR A 1 96 ? 1.933 3.133 23.322 1.00 95.50 96 TYR A O 1
ATOM 763 N N . ALA A 1 97 ? 3.226 3.709 25.067 1.00 92.25 97 ALA A N 1
ATOM 764 C CA . ALA A 1 97 ? 4.506 3.521 24.389 1.00 92.25 97 ALA A CA 1
ATOM 765 C C . ALA A 1 97 ? 4.789 2.059 23.996 1.00 92.25 97 ALA A C 1
ATOM 767 O O . ALA A 1 97 ? 5.604 1.829 23.110 1.00 92.25 97 ALA A O 1
ATOM 768 N N . THR A 1 98 ? 4.134 1.080 24.632 1.00 92.81 98 THR A N 1
ATOM 769 C CA . THR A 1 98 ? 4.333 -0.349 24.339 1.00 92.81 98 THR A CA 1
ATOM 770 C C . THR A 1 98 ? 3.280 -0.915 23.393 1.00 92.81 98 THR A C 1
ATOM 772 O O . THR A 1 98 ? 3.411 -2.057 22.953 1.00 92.81 98 THR A O 1
ATOM 775 N N . LEU A 1 99 ? 2.240 -0.139 23.065 1.00 91.12 99 LEU A N 1
ATOM 776 C CA . LEU A 1 99 ? 1.249 -0.560 22.083 1.00 91.12 99 LEU A CA 1
ATOM 777 C C . LEU A 1 99 ? 1.904 -0.701 20.712 1.00 91.12 99 LEU A C 1
ATOM 779 O O . LEU A 1 99 ? 2.590 0.214 20.246 1.00 91.12 99 LEU A O 1
ATOM 783 N N . GLY A 1 100 ? 1.645 -1.840 20.070 1.00 86.81 100 GLY A N 1
ATOM 784 C CA . GLY A 1 100 ? 2.075 -2.085 18.703 1.00 86.81 100 GLY A CA 1
ATOM 785 C C . GLY A 1 100 ? 1.430 -1.089 17.746 1.00 86.81 100 GLY A C 1
ATOM 786 O O . GLY A 1 100 ? 0.247 -0.757 17.879 1.00 86.81 100 GLY A O 1
ATOM 787 N N . GLU A 1 101 ? 2.203 -0.627 16.768 1.00 83.62 101 GLU A N 1
ATOM 788 C CA . GLU A 1 101 ? 1.626 0.065 15.625 1.00 83.62 101 GLU A CA 1
ATOM 789 C C . GLU A 1 101 ? 0.772 -0.925 14.840 1.00 83.62 101 GLU A C 1
ATOM 791 O O . GLU A 1 101 ? 1.240 -1.988 14.430 1.00 83.62 101 GLU A O 1
ATOM 796 N N . ALA A 1 102 ? -0.460 -0.527 14.553 1.00 75.38 102 ALA A N 1
ATOM 797 C CA . ALA A 1 102 ? -1.107 -0.937 13.331 1.00 75.38 102 ALA A CA 1
ATOM 798 C C . ALA A 1 102 ? -0.341 -0.251 12.195 1.00 75.38 102 ALA A C 1
ATOM 800 O O . ALA A 1 102 ? -0.790 0.738 11.607 1.00 75.38 102 ALA A O 1
ATOM 801 N N . SER A 1 103 ? 0.824 -0.807 11.845 1.00 56.97 103 SER A N 1
ATOM 802 C CA . SER A 1 103 ? 1.131 -0.861 10.430 1.00 56.97 103 SER A CA 1
ATOM 803 C C . SER A 1 103 ? -0.126 -1.464 9.815 1.00 56.97 103 SER A C 1
ATOM 805 O O . SER A 1 103 ? -0.634 -2.483 10.296 1.00 56.97 103 SER A O 1
ATOM 807 N N . TRP A 1 104 ? -0.694 -0.835 8.783 1.00 45.69 104 TRP A N 1
ATOM 808 C CA . TRP A 1 104 ? -1.358 -1.688 7.807 1.00 45.69 104 TRP A CA 1
ATOM 809 C C . TRP A 1 104 ? -0.338 -2.777 7.577 1.00 45.69 104 TRP A C 1
ATOM 811 O O . TRP A 1 104 ? 0.782 -2.449 7.175 1.00 45.69 104 TRP A O 1
ATOM 821 N N . ALA A 1 105 ? -0.647 -4.007 7.986 1.00 38.09 105 ALA A N 1
ATOM 822 C CA . ALA A 1 105 ? 0.184 -5.115 7.610 1.00 38.09 105 ALA A CA 1
ATOM 823 C C . ALA A 1 105 ? 0.332 -4.913 6.105 1.00 38.09 105 ALA A C 1
ATOM 825 O O . ALA A 1 105 ? -0.661 -4.999 5.379 1.00 38.09 105 ALA A O 1
ATOM 826 N N . SER A 1 106 ? 1.533 -4.537 5.639 1.00 36.56 106 SER A N 1
ATOM 827 C CA . SER A 1 106 ? 1.917 -4.882 4.284 1.00 36.56 106 SER A CA 1
ATOM 828 C C . SER A 1 106 ? 1.584 -6.348 4.274 1.00 36.56 106 SER A C 1
ATOM 830 O O . SER A 1 106 ? 2.115 -7.062 5.129 1.00 36.56 106 SER A O 1
ATOM 832 N N . SER A 1 107 ? 0.556 -6.724 3.531 1.00 37.44 107 SER A N 1
ATOM 833 C CA . SER A 1 107 ? -0.050 -8.025 3.675 1.00 37.44 107 SER A CA 1
ATOM 834 C C . SER A 1 107 ? 1.020 -9.075 3.388 1.00 37.44 107 SER A C 1
ATOM 836 O O . SER A 1 107 ? 1.250 -9.475 2.256 1.00 37.44 107 SER A O 1
ATOM 838 N N . ALA A 1 108 ? 1.699 -9.497 4.444 1.00 33.12 108 ALA A N 1
ATOM 839 C CA . ALA A 1 108 ? 2.625 -10.602 4.478 1.00 33.12 108 ALA A CA 1
ATOM 840 C C . ALA A 1 108 ? 1.850 -11.875 4.838 1.00 33.12 108 ALA A C 1
ATOM 842 O O . ALA A 1 108 ? 2.433 -12.914 5.121 1.00 33.12 108 ALA A O 1
ATOM 843 N N . THR A 1 109 ? 0.513 -11.812 4.801 1.00 34.19 109 THR A N 1
ATOM 844 C CA . THR A 1 109 ? -0.266 -12.960 4.371 1.00 34.19 109 THR A CA 1
ATOM 845 C C . THR A 1 109 ? 0.030 -13.122 2.887 1.00 34.19 109 THR A C 1
ATOM 847 O O . THR A 1 109 ? -0.297 -12.237 2.095 1.00 34.19 109 THR A O 1
ATOM 850 N N . ALA A 1 110 ? 0.682 -14.222 2.514 1.00 37.47 110 ALA A N 1
ATOM 851 C CA . ALA A 1 110 ? 0.699 -14.675 1.132 1.00 37.47 110 ALA A CA 1
ATOM 852 C C . ALA A 1 110 ? -0.765 -14.715 0.650 1.00 37.47 110 ALA A C 1
ATOM 854 O O . ALA A 1 110 ? -1.523 -15.586 1.068 1.00 37.47 110 ALA A O 1
ATOM 855 N N . GLY A 1 111 ? -1.188 -13.695 -0.105 1.00 39.12 111 GLY A N 1
ATOM 856 C CA . GLY A 1 111 ? -2.563 -13.556 -0.595 1.00 39.12 111 GLY A CA 1
ATOM 857 C C . GLY A 1 111 ? -3.358 -12.301 -0.202 1.00 39.12 111 GLY A C 1
ATOM 858 O O . GLY A 1 111 ? -4.569 -12.318 -0.388 1.00 39.12 111 GLY A O 1
ATOM 859 N N . GLY A 1 112 ? -2.766 -11.216 0.309 1.00 33.97 112 GLY A N 1
ATOM 860 C CA . GLY A 1 112 ? -3.510 -9.954 0.477 1.00 33.97 112 GLY A CA 1
ATOM 861 C C . GLY A 1 112 ? -2.966 -8.798 -0.362 1.00 33.97 112 GLY A C 1
ATOM 862 O O . GLY A 1 112 ? -1.823 -8.389 -0.215 1.00 33.97 112 GLY A O 1
ATOM 863 N N . LEU A 1 113 ? -3.830 -8.304 -1.250 1.00 43.69 113 LEU A N 1
ATOM 864 C CA . LEU A 1 113 ? -3.951 -6.953 -1.819 1.00 43.69 113 LEU A CA 1
ATOM 865 C C . LEU A 1 113 ? -2.723 -6.024 -1.758 1.00 43.69 113 LEU A C 1
ATOM 867 O O . LEU A 1 113 ? -2.826 -4.873 -1.326 1.00 43.69 113 LEU A O 1
ATOM 871 N N . VAL A 1 114 ? -1.577 -6.466 -2.263 1.00 49.44 114 VAL A N 1
ATOM 872 C CA . VAL A 1 114 ? -0.610 -5.527 -2.830 1.00 49.44 114 VAL A CA 1
ATOM 873 C C . VAL A 1 114 ? -1.031 -5.398 -4.282 1.00 49.44 114 VAL A C 1
ATOM 875 O O . VAL A 1 114 ? -0.815 -6.330 -5.044 1.00 49.44 114 VAL A O 1
ATOM 878 N N . HIS A 1 115 ? -1.696 -4.298 -4.645 1.00 62.31 115 HIS A N 1
ATOM 879 C CA . HIS A 1 115 ? -1.984 -4.017 -6.051 1.00 62.31 115 HIS A CA 1
ATOM 880 C C . HIS A 1 115 ? -0.631 -3.817 -6.735 1.00 62.31 115 HIS A C 1
ATOM 882 O O . HIS A 1 115 ? 0.010 -2.777 -6.569 1.00 62.31 115 HIS A O 1
ATOM 888 N N . SER A 1 116 ? -0.149 -4.850 -7.413 1.00 80.25 116 SER A N 1
ATOM 889 C CA . SER A 1 116 ? 1.098 -4.811 -8.158 1.00 80.25 116 SER A CA 1
ATOM 890 C C . SER A 1 116 ? 0.810 -4.383 -9.590 1.00 80.25 116 SER A C 1
ATOM 892 O O . SER A 1 116 ? -0.251 -4.679 -10.145 1.00 80.25 116 SER A O 1
ATOM 894 N N . MET A 1 117 ? 1.760 -3.680 -10.199 1.00 88.00 117 MET A N 1
ATOM 895 C CA . MET A 1 117 ? 1.727 -3.412 -11.631 1.00 88.00 117 MET A CA 1
ATOM 896 C C . MET A 1 117 ? 2.553 -4.472 -12.359 1.00 88.00 117 MET A C 1
ATOM 898 O O . MET A 1 117 ? 3.682 -4.774 -11.973 1.00 88.00 117 MET A O 1
ATOM 902 N N . ARG A 1 118 ? 1.983 -5.030 -13.423 1.00 92.12 118 ARG A N 1
ATOM 903 C CA . ARG A 1 118 ? 2.578 -6.074 -14.260 1.00 92.12 118 ARG A CA 1
ATOM 904 C C . ARG A 1 118 ? 2.626 -5.619 -15.709 1.00 92.12 118 ARG A C 1
ATOM 906 O O . ARG A 1 118 ? 1.913 -4.702 -16.105 1.00 92.12 118 ARG A O 1
ATOM 913 N N . VAL A 1 119 ? 3.421 -6.303 -16.516 1.00 94.19 119 VAL A N 1
ATOM 914 C CA . VAL A 1 119 ? 3.476 -6.098 -17.966 1.00 94.19 119 VAL A CA 1
ATOM 915 C C . VAL A 1 119 ? 3.136 -7.400 -18.678 1.00 94.19 119 VAL A C 1
ATOM 917 O O . VAL A 1 119 ? 3.587 -8.473 -18.266 1.00 94.19 119 VAL A O 1
ATOM 920 N N . TYR A 1 120 ? 2.364 -7.287 -19.752 1.00 95.94 120 TYR A N 1
ATOM 921 C CA . TYR A 1 120 ? 2.056 -8.358 -20.685 1.00 95.94 120 TYR A CA 1
ATOM 922 C C . TYR A 1 120 ? 2.492 -7.949 -22.093 1.00 95.94 120 TYR A C 1
ATOM 924 O O . TYR A 1 120 ? 2.251 -6.831 -22.539 1.00 95.94 120 TYR A O 1
ATOM 932 N N . SER A 1 121 ? 3.167 -8.853 -22.801 1.00 94.25 121 SER A N 1
ATOM 933 C CA . SER A 1 121 ? 3.707 -8.581 -24.138 1.00 94.25 121 SER A CA 1
ATOM 934 C C . SER A 1 121 ? 2.677 -8.712 -25.266 1.00 94.25 121 SER A C 1
ATOM 936 O O . SER A 1 121 ? 2.985 -8.358 -26.405 1.00 94.25 121 SER A O 1
ATOM 938 N N . GLY A 1 122 ? 1.478 -9.226 -24.982 1.00 93.50 122 GLY A N 1
ATOM 939 C CA . GLY A 1 122 ? 0.367 -9.290 -25.931 1.00 93.50 122 GLY A CA 1
ATOM 940 C C . GLY A 1 122 ? -0.609 -8.123 -25.779 1.00 93.50 122 GLY A C 1
ATOM 941 O O . GLY A 1 122 ? -0.427 -7.248 -24.935 1.00 93.50 122 GLY A O 1
ATOM 942 N N . VAL A 1 123 ? -1.651 -8.126 -26.610 1.00 94.88 123 VAL A N 1
ATOM 943 C CA . VAL A 1 123 ? -2.778 -7.184 -26.518 1.00 94.88 123 VAL A CA 1
ATOM 944 C C . VAL A 1 123 ? -3.849 -7.802 -25.628 1.00 94.88 123 VAL A C 1
ATOM 946 O O . VAL A 1 123 ? -4.201 -8.965 -25.826 1.00 94.88 123 VAL A O 1
ATOM 949 N N . ILE A 1 124 ? -4.360 -7.042 -24.662 1.00 95.50 124 ILE A N 1
ATOM 950 C CA . ILE A 1 124 ? -5.434 -7.498 -23.773 1.00 95.50 124 ILE A CA 1
ATOM 951 C C . ILE A 1 124 ? -6.769 -6.990 -24.322 1.00 95.50 124 ILE A C 1
ATOM 953 O O . ILE A 1 124 ? -6.877 -5.866 -24.814 1.00 95.50 124 ILE A O 1
ATOM 957 N N . THR A 1 125 ? -7.795 -7.832 -24.247 1.00 93.88 125 THR A N 1
ATOM 958 C CA . THR A 1 125 ? -9.189 -7.459 -24.504 1.00 93.88 125 THR A CA 1
ATOM 959 C C . THR A 1 125 ? -10.015 -7.660 -23.240 1.00 93.88 125 THR A C 1
ATOM 961 O O . THR A 1 125 ? -9.597 -8.376 -22.329 1.00 93.88 125 THR A O 1
ATOM 964 N N . LEU A 1 126 ? -11.205 -7.061 -23.194 1.00 92.12 126 LEU A N 1
ATOM 965 C CA . LEU A 1 126 ? -12.149 -7.300 -22.106 1.00 92.12 126 LEU A CA 1
ATOM 966 C C . LEU A 1 126 ? -12.453 -8.803 -21.995 1.00 92.12 126 LEU A C 1
ATOM 968 O O . LEU A 1 126 ? -12.619 -9.475 -23.014 1.00 92.12 126 LEU A O 1
ATOM 972 N N . ASP A 1 127 ? -12.476 -9.299 -20.762 1.00 91.31 127 ASP A N 1
ATOM 973 C CA . ASP A 1 127 ? -12.669 -10.698 -20.376 1.00 91.31 127 ASP A CA 1
ATOM 974 C C . ASP A 1 127 ? -11.607 -11.666 -20.927 1.00 91.31 127 ASP A C 1
ATOM 976 O O . ASP A 1 127 ? -11.818 -12.878 -20.964 1.00 91.31 127 ASP A O 1
ATOM 980 N N . ALA A 1 128 ? -10.439 -11.163 -21.345 1.00 94.00 128 ALA A N 1
ATOM 981 C CA . ALA A 1 128 ? -9.352 -12.025 -21.794 1.00 94.00 128 ALA A CA 1
ATOM 982 C C . ALA A 1 128 ? -8.849 -12.918 -20.652 1.00 94.00 128 ALA A C 1
ATOM 984 O O . ALA A 1 128 ? -8.575 -12.437 -19.549 1.00 94.00 128 ALA A O 1
ATOM 985 N N . HIS A 1 129 ? -8.666 -14.201 -20.967 1.00 96.06 129 HIS A N 1
ATOM 986 C CA . HIS A 1 129 ? -7.965 -15.168 -20.131 1.00 96.06 129 HIS A CA 1
ATOM 987 C C . HIS A 1 129 ? -6.511 -15.251 -20.579 1.00 96.06 129 HIS A C 1
ATOM 989 O O . HIS A 1 129 ? -6.219 -15.535 -21.743 1.00 96.06 129 HIS A O 1
ATOM 995 N N . VAL A 1 130 ? -5.597 -14.969 -19.659 1.00 96.19 130 VAL A N 1
ATOM 996 C CA . VAL A 1 130 ? -4.161 -14.957 -19.936 1.00 96.19 130 VAL A CA 1
ATOM 997 C C . VAL A 1 130 ? -3.447 -15.771 -18.861 1.00 96.19 130 VAL A C 1
ATOM 999 O O . VAL A 1 130 ? -3.657 -15.507 -17.680 1.00 96.19 130 VAL A O 1
ATOM 1002 N N . PRO A 1 131 ? -2.552 -16.710 -19.209 1.00 96.38 131 PRO A N 1
ATOM 1003 C CA . PRO A 1 131 ? -1.797 -17.450 -18.205 1.00 96.38 131 PRO A CA 1
ATOM 1004 C C . PRO A 1 131 ? -0.990 -16.514 -17.305 1.00 96.38 131 PRO A C 1
ATOM 1006 O O . PRO A 1 131 ? -0.199 -15.705 -17.802 1.00 96.38 131 PRO A O 1
ATOM 1009 N N . ALA A 1 132 ? -1.111 -16.652 -15.983 1.00 91.81 132 ALA A N 1
ATOM 1010 C CA . ALA A 1 132 ? -0.401 -15.815 -15.009 1.00 91.81 132 ALA A CA 1
ATOM 1011 C C . ALA A 1 132 ? 1.128 -15.824 -15.221 1.00 91.81 132 ALA A C 1
ATOM 1013 O O . ALA A 1 132 ? 1.801 -14.805 -15.062 1.00 91.81 132 ALA A O 1
ATOM 1014 N N . ALA A 1 133 ? 1.674 -16.956 -15.684 1.00 93.31 133 ALA A N 1
ATOM 1015 C CA . ALA A 1 133 ? 3.091 -17.128 -16.012 1.00 93.31 133 ALA A CA 1
ATOM 1016 C C . ALA A 1 133 ? 3.597 -16.207 -17.144 1.00 93.31 133 ALA A C 1
ATOM 1018 O O . ALA A 1 133 ? 4.801 -15.936 -17.247 1.00 93.31 133 ALA A O 1
ATOM 1019 N N . SER A 1 134 ? 2.689 -15.719 -17.995 1.00 95.44 134 SER A N 1
ATOM 1020 C CA . SER A 1 134 ? 3.015 -14.809 -19.097 1.00 95.44 134 SER A CA 1
ATOM 1021 C C . SER A 1 134 ? 3.162 -13.348 -18.657 1.00 95.44 134 SER A C 1
ATOM 1023 O O . SER A 1 134 ? 3.757 -12.554 -19.385 1.00 95.44 134 SER A O 1
ATOM 1025 N N . LEU A 1 135 ? 2.697 -13.000 -17.453 1.00 94.62 135 LEU A N 1
ATOM 1026 C CA . LEU A 1 135 ? 2.865 -11.667 -16.881 1.00 94.62 135 LEU A CA 1
ATOM 1027 C C . LEU A 1 135 ? 4.279 -11.476 -16.318 1.00 94.62 135 LEU A C 1
ATOM 1029 O O . LEU A 1 135 ? 4.961 -12.440 -15.949 1.00 94.62 135 LEU A O 1
ATOM 1033 N N . LYS A 1 136 ? 4.734 -10.219 -16.236 1.00 94.06 136 LYS A N 1
ATOM 1034 C CA . LYS A 1 136 ? 6.016 -9.852 -15.615 1.00 94.06 136 LYS A CA 1
ATOM 1035 C C . LYS A 1 136 ? 5.842 -8.727 -14.585 1.00 94.06 136 LYS A C 1
ATOM 1037 O O . LYS A 1 136 ? 5.415 -7.642 -14.974 1.00 94.06 136 LYS A O 1
ATOM 1042 N N . PRO A 1 137 ? 6.183 -8.957 -13.301 1.00 90.88 137 PRO A N 1
ATOM 1043 C CA . PRO A 1 137 ? 6.559 -10.251 -12.709 1.00 90.88 137 PRO A CA 1
ATOM 1044 C C . PRO A 1 137 ? 5.406 -11.277 -12.781 1.00 90.88 137 PRO A C 1
ATOM 1046 O O . PRO A 1 137 ? 4.238 -10.889 -12.801 1.00 90.88 137 PRO A O 1
ATOM 1049 N N . SER A 1 138 ? 5.728 -12.574 -12.843 1.00 87.31 138 SER A N 1
ATOM 1050 C CA . SER A 1 138 ? 4.745 -13.678 -12.935 1.00 87.31 138 SER A CA 1
ATOM 1051 C C . SER A 1 138 ? 4.304 -14.230 -11.580 1.00 87.31 138 SER A C 1
ATOM 1053 O O . SER A 1 138 ? 3.347 -14.993 -11.509 1.00 87.31 138 SER A O 1
ATOM 1055 N N . ASP A 1 139 ? 5.003 -13.863 -10.509 1.00 83.88 139 ASP A N 1
ATOM 1056 C CA . ASP A 1 139 ? 4.773 -14.436 -9.188 1.00 83.88 139 ASP A CA 1
ATOM 1057 C C . ASP A 1 139 ? 3.739 -13.617 -8.414 1.00 83.88 139 ASP A C 1
ATOM 1059 O O . ASP A 1 139 ? 3.611 -12.400 -8.604 1.00 83.88 139 ASP A O 1
ATOM 1063 N N . ASN A 1 140 ? 3.018 -14.289 -7.514 1.00 82.62 140 ASN A N 1
ATOM 1064 C CA . ASN A 1 140 ? 2.025 -13.683 -6.624 1.00 82.62 140 ASN A CA 1
ATOM 1065 C C . ASN A 1 140 ? 0.976 -12.839 -7.369 1.00 82.62 140 ASN A C 1
ATOM 1067 O O . ASN A 1 140 ? 0.659 -11.739 -6.923 1.00 82.62 140 ASN A O 1
ATOM 1071 N N . VAL A 1 141 ? 0.497 -13.297 -8.533 1.00 84.75 141 VAL A N 1
ATOM 1072 C CA . VAL A 1 141 ? -0.563 -12.607 -9.287 1.00 84.75 141 VAL A CA 1
ATOM 1073 C C . VAL A 1 141 ? -1.881 -12.692 -8.535 1.00 84.75 141 VAL A C 1
ATOM 1075 O O . VAL A 1 141 ? -2.295 -13.779 -8.137 1.00 84.75 141 VAL A O 1
ATOM 1078 N N . THR A 1 142 ? -2.533 -11.548 -8.332 1.00 86.81 142 THR A N 1
ATOM 1079 C CA . THR A 1 142 ? -3.785 -11.464 -7.574 1.00 86.81 142 THR A CA 1
ATOM 1080 C C . THR A 1 142 ? -4.826 -10.587 -8.259 1.00 86.81 142 THR A C 1
ATOM 1082 O O . THR A 1 142 ? -4.504 -9.720 -9.069 1.00 86.81 142 THR A O 1
ATOM 1085 N N . VAL A 1 143 ? -6.098 -10.813 -7.923 1.00 87.50 143 VAL A N 1
ATOM 1086 C CA . VAL A 1 143 ? -7.193 -9.915 -8.311 1.00 87.50 143 VAL A CA 1
ATOM 1087 C C . VAL A 1 143 ? -6.936 -8.518 -7.743 1.00 87.50 143 VAL A C 1
ATOM 1089 O O . VAL A 1 143 ? -6.543 -8.377 -6.586 1.00 87.50 143 VAL A O 1
ATOM 1092 N N . GLY A 1 144 ? -7.168 -7.495 -8.560 1.00 83.88 144 GLY A N 1
ATOM 1093 C CA . GLY A 1 144 ? -6.850 -6.098 -8.271 1.00 83.88 144 GLY A CA 1
ATOM 1094 C C . GLY A 1 144 ? -5.502 -5.653 -8.840 1.00 83.88 144 GLY A C 1
ATOM 1095 O O . GLY A 1 144 ? -5.297 -4.454 -9.027 1.00 83.88 144 GLY A O 1
ATOM 1096 N N . ASP A 1 145 ? -4.601 -6.577 -9.191 1.00 89.31 145 ASP A N 1
ATOM 1097 C CA . ASP A 1 145 ? -3.375 -6.207 -9.897 1.00 89.31 145 ASP A CA 1
ATOM 1098 C C . ASP A 1 145 ? -3.698 -5.502 -11.211 1.00 89.31 145 ASP A C 1
ATOM 1100 O O . ASP A 1 145 ? -4.679 -5.791 -11.902 1.00 89.31 145 ASP A O 1
ATOM 1104 N N . THR A 1 146 ? -2.831 -4.567 -11.560 1.00 92.56 146 THR A N 1
ATOM 1105 C CA . THR A 1 146 ? -2.932 -3.807 -12.796 1.00 92.56 146 THR A CA 1
ATOM 1106 C C . THR A 1 146 ? -1.902 -4.335 -13.787 1.00 92.56 146 THR A C 1
ATOM 1108 O O . THR A 1 146 ? -0.774 -4.641 -13.409 1.00 92.56 146 THR A O 1
ATOM 1111 N N . CYS A 1 147 ? -2.252 -4.447 -15.063 1.00 93.31 147 CYS A N 1
ATOM 1112 C CA . CYS A 1 147 ? -1.359 -4.915 -16.111 1.00 93.31 147 CYS A CA 1
ATOM 1113 C C . CYS A 1 147 ? -1.333 -3.940 -17.281 1.00 93.31 147 CYS A C 1
ATOM 1115 O O . CYS A 1 147 ? -2.376 -3.504 -17.756 1.00 93.31 147 CYS A O 1
ATOM 1117 N N . VAL A 1 148 ? -0.134 -3.609 -17.744 1.00 94.56 148 VAL A N 1
ATOM 1118 C CA . VAL A 1 148 ? 0.078 -2.846 -18.971 1.00 94.56 148 VAL A CA 1
ATOM 1119 C C . VAL A 1 148 ? 0.251 -3.832 -20.120 1.00 94.56 148 VAL A C 1
ATOM 1121 O O . VAL A 1 148 ? 1.107 -4.717 -20.039 1.00 94.56 148 VAL A O 1
ATOM 1124 N N . ASP A 1 149 ? -0.547 -3.688 -21.173 1.00 94.44 149 ASP A N 1
ATOM 1125 C CA . ASP A 1 149 ? -0.427 -4.494 -22.388 1.00 94.44 149 ASP A CA 1
ATOM 1126 C C . ASP A 1 149 ? 0.577 -3.898 -23.391 1.00 94.44 149 ASP A C 1
ATOM 1128 O O . ASP A 1 149 ? 1.147 -2.821 -23.184 1.00 94.44 149 ASP A O 1
ATOM 1132 N N . SER A 1 150 ? 0.801 -4.583 -24.512 1.00 92.31 150 SER A N 1
ATOM 1133 C CA . SER A 1 150 ? 1.757 -4.136 -25.534 1.00 92.31 150 SER A CA 1
ATOM 1134 C C . SER A 1 150 ? 1.346 -2.871 -26.288 1.00 92.31 150 SER A C 1
ATOM 1136 O O . SER A 1 150 ? 2.184 -2.260 -26.952 1.00 92.31 150 SER A O 1
ATOM 1138 N N . THR A 1 151 ? 0.086 -2.448 -26.174 1.00 91.00 151 THR A N 1
ATOM 1139 C CA . THR A 1 151 ? -0.410 -1.179 -26.724 1.00 91.00 151 THR A CA 1
ATOM 1140 C C . THR A 1 151 ? -0.224 -0.012 -25.752 1.00 91.00 151 THR A C 1
ATOM 1142 O O . THR A 1 151 ? -0.482 1.134 -26.117 1.00 91.00 151 THR A O 1
ATOM 1145 N N . GLY A 1 152 ? 0.239 -0.291 -24.528 1.00 89.25 152 GLY A N 1
ATOM 1146 C CA . GLY A 1 152 ? 0.371 0.678 -23.443 1.00 89.25 152 GLY A CA 1
ATOM 1147 C C . GLY A 1 152 ? -0.913 0.863 -22.635 1.00 89.25 152 GLY A C 1
ATOM 1148 O O . GLY A 1 152 ? -0.941 1.704 -21.736 1.00 89.25 152 GLY A O 1
ATOM 1149 N N . ARG A 1 153 ? -1.980 0.105 -22.916 1.00 91.88 153 ARG A N 1
ATOM 1150 C CA . ARG A 1 153 ? -3.231 0.192 -22.154 1.00 91.88 153 ARG A CA 1
ATOM 1151 C C . ARG A 1 153 ? -3.099 -0.499 -20.814 1.00 91.88 153 ARG A C 1
ATOM 1153 O O . ARG A 1 153 ? -2.450 -1.535 -20.689 1.00 91.88 153 ARG A O 1
ATOM 1160 N N . VAL A 1 154 ? -3.746 0.091 -19.821 1.00 94.31 154 VAL A N 1
ATOM 1161 C CA . VAL A 1 154 ? -3.715 -0.362 -18.439 1.00 94.31 154 VAL A CA 1
ATOM 1162 C C . VAL A 1 154 ? -5.026 -1.079 -18.113 1.00 94.31 154 VAL A C 1
ATOM 1164 O O . VAL A 1 154 ? -6.104 -0.485 -18.153 1.00 94.31 154 VAL A O 1
ATOM 1167 N N . TRP A 1 155 ? -4.922 -2.351 -17.753 1.00 94.69 155 TRP A N 1
ATOM 1168 C CA . TRP A 1 155 ? -6.029 -3.253 -17.444 1.00 94.69 155 TRP A CA 1
ATOM 1169 C C . TRP A 1 155 ? -5.985 -3.693 -15.986 1.00 94.69 155 TRP A C 1
ATOM 1171 O O . TRP A 1 155 ? -4.908 -3.779 -15.400 1.00 94.69 155 TRP A O 1
ATOM 1181 N N . MET A 1 156 ? -7.132 -4.024 -15.399 1.00 93.25 156 MET A N 1
ATOM 1182 C CA . MET A 1 156 ? -7.198 -4.622 -14.063 1.00 93.25 156 MET A CA 1
ATOM 1183 C C . MET A 1 156 ? -7.568 -6.101 -14.148 1.00 93.25 156 MET A C 1
ATOM 1185 O O . MET A 1 156 ? -8.499 -6.483 -14.861 1.00 93.25 156 MET A O 1
ATOM 1189 N N . ILE A 1 157 ? -6.856 -6.926 -13.381 1.00 92.00 157 ILE A N 1
ATOM 1190 C CA . ILE A 1 157 ? -7.200 -8.330 -13.168 1.00 92.00 157 ILE A CA 1
ATOM 1191 C C . ILE A 1 157 ? -8.405 -8.381 -12.231 1.00 92.00 157 ILE A C 1
ATOM 1193 O O . ILE A 1 157 ? -8.328 -7.943 -11.085 1.00 92.00 157 ILE A O 1
ATOM 1197 N N . THR A 1 158 ? -9.518 -8.929 -12.696 1.00 90.00 158 THR A N 1
ATOM 1198 C CA . THR A 1 158 ? -10.770 -9.043 -11.930 1.00 90.00 158 THR A CA 1
ATOM 1199 C C . THR A 1 158 ? -11.047 -10.464 -11.458 1.00 90.00 158 THR A C 1
ATOM 1201 O O . THR A 1 158 ? -11.911 -10.662 -10.607 1.00 90.00 158 THR A O 1
ATOM 1204 N N . GLY A 1 159 ? -10.323 -11.454 -11.984 1.00 86.62 159 GLY A N 1
ATOM 1205 C CA . GLY A 1 159 ? -10.510 -12.856 -11.631 1.00 86.62 159 GLY A CA 1
ATOM 1206 C C . GLY A 1 159 ? -9.249 -13.691 -11.803 1.00 86.62 159 GLY A C 1
ATOM 1207 O O . GLY A 1 159 ? -8.336 -13.330 -12.544 1.00 86.62 159 GLY A O 1
ATOM 1208 N N . LEU A 1 160 ? -9.232 -14.823 -11.105 1.00 88.50 160 LEU A N 1
ATOM 1209 C CA . LEU A 1 160 ? -8.281 -15.912 -11.292 1.00 88.50 160 LEU A CA 1
ATOM 1210 C C . LEU A 1 160 ? -9.092 -17.183 -11.540 1.00 88.50 160 LEU A C 1
ATOM 1212 O O . LEU A 1 160 ? -9.957 -17.522 -10.729 1.00 88.50 160 LEU A O 1
ATOM 1216 N N . VAL A 1 161 ? -8.835 -17.853 -12.658 1.00 86.38 161 VAL A N 1
ATOM 1217 C CA . VAL A 1 161 ? -9.477 -19.119 -13.029 1.00 86.38 161 VAL A CA 1
ATOM 1218 C C . VAL A 1 161 ? -8.364 -20.091 -13.381 1.00 86.38 161 VAL A C 1
ATOM 1220 O O . VAL A 1 161 ? -7.598 -19.842 -14.306 1.00 86.38 161 VAL A O 1
ATOM 1223 N N . ASP A 1 162 ? -8.245 -21.174 -12.617 1.00 87.94 162 ASP A N 1
ATOM 1224 C CA . ASP A 1 162 ? -7.112 -22.098 -12.692 1.00 87.94 162 ASP A CA 1
ATOM 1225 C C . ASP A 1 162 ? -5.758 -21.366 -12.566 1.00 87.94 162 ASP A C 1
ATOM 1227 O O . ASP A 1 162 ? -5.463 -20.775 -11.525 1.00 87.94 162 ASP A O 1
ATOM 1231 N N . SER A 1 163 ? -4.928 -21.404 -13.613 1.00 85.88 163 SER A N 1
ATOM 1232 C CA . SER A 1 163 ? -3.645 -20.694 -13.714 1.00 85.88 163 SER A CA 1
ATOM 1233 C C . SER A 1 163 ? -3.725 -19.370 -14.477 1.00 85.88 163 SER A C 1
ATOM 1235 O O . SER A 1 163 ? -2.694 -18.720 -14.689 1.00 85.88 163 SER A O 1
ATOM 1237 N N . ASP A 1 164 ? -4.918 -18.985 -14.918 1.00 90.50 164 ASP A N 1
ATOM 1238 C CA . ASP A 1 164 ? -5.142 -17.839 -15.784 1.00 90.50 164 ASP A CA 1
ATOM 1239 C C . ASP A 1 164 ? -5.702 -16.658 -14.997 1.00 90.50 164 ASP A C 1
ATOM 1241 O O . ASP A 1 164 ? -6.440 -16.791 -14.016 1.00 90.50 164 ASP A O 1
ATOM 1245 N N . VAL A 1 165 ? -5.344 -15.471 -15.464 1.00 93.44 165 VAL A N 1
ATOM 1246 C CA . VAL A 1 165 ? -5.891 -14.202 -15.009 1.00 93.44 165 VAL A CA 1
ATOM 1247 C C . VAL A 1 165 ? -6.994 -13.771 -15.957 1.00 93.44 165 VAL A C 1
ATOM 1249 O O . VAL A 1 165 ? -6.892 -13.978 -17.167 1.00 93.44 165 VAL A O 1
ATOM 1252 N N . VAL A 1 166 ? -8.026 -13.146 -15.403 1.00 93.31 166 VAL A N 1
ATOM 1253 C CA . VAL A 1 166 ? -9.140 -12.583 -16.166 1.00 93.31 166 VAL A CA 1
ATOM 1254 C C . VAL A 1 166 ? -9.085 -11.066 -16.079 1.00 93.31 166 VAL A C 1
ATOM 1256 O O . VAL A 1 166 ? -9.059 -10.512 -14.977 1.00 93.31 166 VAL A O 1
ATOM 1259 N N . PHE A 1 167 ? -9.080 -10.393 -17.228 1.00 92.56 167 PHE A N 1
ATOM 1260 C CA . PHE A 1 167 ? -9.062 -8.931 -17.323 1.00 92.56 167 PHE A CA 1
ATOM 1261 C C . PHE A 1 167 ? -10.461 -8.362 -17.578 1.00 92.56 167 PHE A C 1
ATOM 1263 O O . PHE A 1 167 ? -10.896 -8.267 -18.720 1.00 92.56 167 PHE A O 1
ATOM 1270 N N . GLY A 1 168 ? -11.170 -7.955 -16.527 1.00 84.44 168 GLY A N 1
ATOM 1271 C CA . GLY A 1 168 ? -12.553 -7.469 -16.638 1.00 84.44 168 GLY A CA 1
ATOM 1272 C C . GLY A 1 168 ? -12.720 -5.948 -16.666 1.00 84.44 168 GLY A C 1
ATOM 1273 O O . GLY A 1 168 ? -13.847 -5.470 -16.748 1.00 84.44 168 GLY A O 1
ATOM 1274 N N . VAL A 1 169 ? -11.640 -5.164 -16.564 1.00 86.44 169 VAL A N 1
ATOM 1275 C CA . VAL A 1 169 ? -11.726 -3.691 -16.592 1.00 86.44 169 VAL A CA 1
ATOM 1276 C C . VAL A 1 169 ? -10.593 -3.090 -17.423 1.00 86.44 169 VAL A C 1
ATOM 1278 O O . VAL A 1 169 ? -9.419 -3.245 -17.081 1.00 86.44 169 VAL A O 1
ATOM 1281 N N . ASP A 1 170 ? -10.967 -2.343 -18.467 1.00 87.88 170 ASP A N 1
ATOM 1282 C CA . ASP A 1 170 ? -10.117 -1.324 -19.093 1.00 87.88 170 ASP A CA 1
ATOM 1283 C C . ASP A 1 170 ? -10.164 -0.076 -18.204 1.00 87.88 170 ASP A C 1
ATOM 1285 O O . ASP A 1 170 ? -11.234 0.492 -17.967 1.00 87.88 170 ASP A O 1
ATOM 1289 N N . THR A 1 171 ? -9.019 0.338 -17.666 1.00 83.88 171 THR A N 1
ATOM 1290 C CA . THR A 1 171 ? -8.973 1.494 -16.757 1.00 83.88 171 THR A CA 1
ATOM 1291 C C . THR A 1 171 ? -9.140 2.830 -17.488 1.00 83.88 171 THR A C 1
ATOM 1293 O O . THR A 1 171 ? -9.263 3.869 -16.839 1.00 83.88 171 THR A O 1
ATOM 1296 N N . GLY A 1 172 ? -9.107 2.837 -18.825 1.00 84.38 172 GLY A N 1
ATOM 1297 C CA . GLY A 1 172 ? -9.093 4.050 -19.644 1.00 84.38 172 GLY A CA 1
ATOM 1298 C C . GLY A 1 172 ? -7.758 4.800 -19.607 1.00 84.38 172 GLY A C 1
ATOM 1299 O O . GLY A 1 172 ? -7.624 5.851 -20.234 1.00 84.38 172 GLY A O 1
ATOM 1300 N N . VAL A 1 173 ? -6.756 4.276 -18.891 1.00 86.25 173 VAL A N 1
ATOM 1301 C CA . VAL A 1 173 ? -5.405 4.837 -18.823 1.00 86.25 173 VAL A CA 1
ATOM 1302 C C . VAL A 1 173 ? -4.531 4.175 -19.884 1.00 86.25 173 VAL A C 1
ATOM 1304 O O . VAL A 1 173 ? -4.470 2.953 -19.998 1.00 86.25 173 VAL A O 1
ATOM 1307 N N . THR A 1 174 ? -3.824 4.996 -20.659 1.00 86.56 174 THR A N 1
ATOM 1308 C CA . THR A 1 174 ? -2.786 4.544 -21.592 1.00 86.56 174 THR A CA 1
ATOM 1309 C C . THR A 1 174 ? -1.462 5.170 -21.182 1.00 86.56 174 THR A C 1
ATOM 1311 O O . THR A 1 174 ? -1.354 6.392 -21.065 1.00 86.56 174 THR A O 1
ATOM 1314 N N . LEU A 1 175 ? -0.453 4.339 -20.945 1.00 82.88 175 LEU A N 1
ATOM 1315 C CA . LEU A 1 175 ? 0.920 4.786 -20.773 1.00 82.88 175 LEU A CA 1
ATOM 1316 C C . LEU A 1 175 ? 1.500 5.068 -22.165 1.00 82.88 175 LEU A C 1
ATOM 1318 O O . LEU A 1 175 ? 1.376 4.250 -23.075 1.00 82.88 175 LEU A O 1
ATOM 1322 N N . GLY A 1 176 ? 2.060 6.267 -22.346 1.00 69.25 176 GLY A N 1
ATOM 1323 C CA . GLY A 1 176 ? 2.580 6.740 -23.632 1.00 69.25 176 GLY A CA 1
ATOM 1324 C C . GLY A 1 176 ? 3.751 5.909 -24.171 1.00 69.25 176 GLY A C 1
ATOM 1325 O O . GLY A 1 176 ? 4.260 5.015 -23.500 1.00 69.25 176 GLY A O 1
ATOM 1326 N N . GLY A 1 177 ? 4.167 6.225 -25.404 1.00 64.50 177 GLY A N 1
ATOM 1327 C CA . GLY A 1 177 ? 5.166 5.470 -26.166 1.00 64.50 177 GLY A CA 1
ATOM 1328 C C . GLY A 1 177 ? 6.460 5.163 -25.406 1.00 64.50 177 GLY A C 1
ATOM 1329 O O . GLY A 1 177 ? 6.824 5.847 -24.449 1.00 64.50 177 GLY A O 1
ATOM 1330 N N . LYS A 1 178 ? 7.165 4.117 -25.858 1.00 66.75 178 LYS A N 1
ATOM 1331 C CA . LYS A 1 178 ? 8.459 3.709 -25.300 1.00 66.75 178 LYS A CA 1
ATOM 1332 C C . LYS A 1 178 ? 9.370 4.938 -25.201 1.00 66.75 178 LYS A C 1
ATOM 1334 O O . LYS A 1 178 ? 9.655 5.565 -26.216 1.00 66.75 178 LYS A O 1
ATOM 1339 N N . GLY A 1 179 ? 9.807 5.272 -23.986 1.00 64.25 179 GLY A N 1
ATOM 1340 C CA . GLY A 1 179 ? 10.821 6.304 -23.798 1.00 64.25 179 GLY A CA 1
ATOM 1341 C C . GLY A 1 179 ? 12.087 5.955 -24.582 1.00 64.25 179 GLY A C 1
ATOM 1342 O O . GLY A 1 179 ? 12.376 4.774 -24.802 1.00 64.25 179 GLY A O 1
ATOM 1343 N N . GLU A 1 180 ? 12.839 6.971 -25.002 1.00 72.00 180 GLU A N 1
ATOM 1344 C CA . GLU A 1 180 ? 14.150 6.757 -25.616 1.00 72.00 180 GLU A CA 1
ATOM 1345 C C . GLU A 1 180 ? 15.002 5.826 -24.745 1.00 72.00 180 GLU A C 1
ATOM 1347 O O . GLU A 1 180 ? 14.918 5.847 -23.511 1.00 72.00 180 GLU A O 1
ATOM 1352 N N . ARG A 1 181 ? 15.809 4.967 -25.382 1.00 77.12 181 ARG A N 1
ATOM 1353 C CA . ARG A 1 181 ? 16.699 4.059 -24.646 1.00 77.12 181 ARG A CA 1
ATOM 1354 C C . ARG A 1 181 ? 17.604 4.904 -23.744 1.00 77.12 181 ARG A C 1
ATOM 1356 O O . ARG A 1 181 ? 18.354 5.738 -24.235 1.00 77.12 181 ARG A O 1
ATOM 1363 N N . GLY A 1 182 ? 17.547 4.662 -22.435 1.00 77.56 182 GLY A N 1
ATOM 1364 C CA . GLY A 1 182 ? 18.467 5.283 -21.484 1.00 77.56 182 GLY A CA 1
ATOM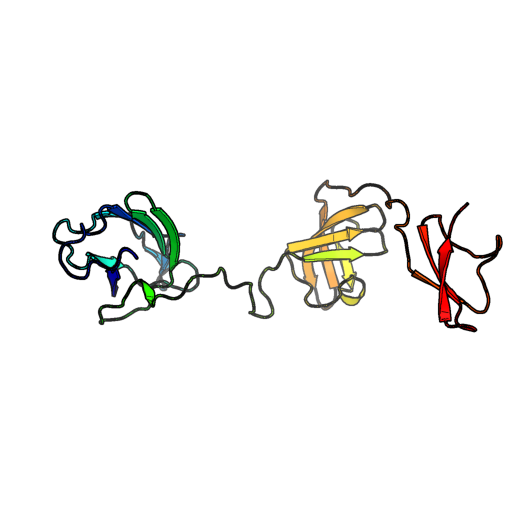 1365 C C . GLY A 1 182 ? 19.914 4.831 -21.704 1.00 77.56 182 GLY A C 1
ATOM 1366 O O . GLY A 1 182 ? 20.166 3.787 -22.316 1.00 77.56 182 GLY A O 1
ATOM 1367 N N . ALA A 1 183 ? 20.867 5.603 -21.179 1.00 84.50 183 ALA A N 1
ATOM 1368 C CA . ALA A 1 183 ? 22.275 5.217 -21.189 1.00 84.50 183 ALA A CA 1
ATOM 1369 C C . ALA A 1 183 ? 22.457 3.826 -20.555 1.00 84.50 183 ALA A C 1
ATOM 1371 O O . ALA A 1 183 ? 21.839 3.500 -19.540 1.00 84.50 183 ALA A O 1
ATOM 1372 N N . SER A 1 184 ? 23.281 2.994 -21.180 1.00 88.75 184 SER A N 1
ATOM 1373 C CA . SER A 1 184 ? 23.520 1.600 -20.805 1.00 88.75 184 SER A CA 1
ATOM 1374 C C . SER A 1 184 ? 25.011 1.318 -20.609 1.00 88.75 184 SER A C 1
ATOM 1376 O O . SER A 1 184 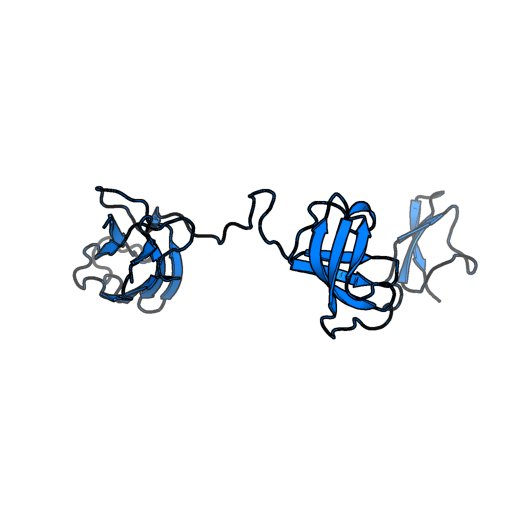? 25.875 2.113 -20.983 1.00 88.75 184 SER A O 1
ATOM 1378 N N . PHE A 1 185 ? 25.304 0.144 -20.048 1.00 90.50 185 PHE A N 1
ATOM 1379 C CA . PHE A 1 185 ? 26.651 -0.415 -19.964 1.00 90.50 185 PHE A CA 1
ATOM 1380 C C . PHE A 1 185 ? 26.822 -1.496 -21.033 1.00 90.50 185 PHE A C 1
ATOM 1382 O O . PHE A 1 185 ? 26.025 -2.431 -21.114 1.00 90.50 185 PHE A O 1
ATOM 1389 N N . LEU A 1 186 ? 27.851 -1.347 -21.855 1.00 91.00 186 LEU A N 1
ATOM 1390 C CA . LEU A 1 186 ? 28.210 -2.220 -22.964 1.00 91.00 186 LEU A CA 1
ATOM 1391 C C . LEU A 1 186 ? 29.568 -2.874 -22.689 1.00 91.00 186 LEU A C 1
ATOM 1393 O O . LEU A 1 186 ? 30.390 -2.348 -21.934 1.00 91.00 186 LEU A O 1
ATOM 1397 N N . SER A 1 187 ? 29.829 -4.011 -23.323 1.00 91.94 187 SER A N 1
ATOM 1398 C CA . SER A 1 187 ? 31.135 -4.664 -23.276 1.00 91.94 187 SER A CA 1
ATOM 1399 C C . SER A 1 187 ? 31.452 -5.360 -24.593 1.00 91.94 187 SER A C 1
ATOM 1401 O O . SER A 1 187 ? 30.554 -5.774 -25.330 1.00 91.94 187 SER A O 1
ATOM 1403 N N . GLY A 1 188 ? 32.741 -5.484 -24.891 1.00 90.31 188 GLY A N 1
ATOM 1404 C CA . GLY A 1 188 ? 33.221 -6.165 -26.086 1.00 90.31 188 GLY A CA 1
ATOM 1405 C C . GLY A 1 188 ? 34.742 -6.257 -26.122 1.00 90.31 188 GLY A C 1
ATOM 1406 O O . GLY A 1 188 ? 35.432 -5.760 -25.233 1.00 90.31 188 GLY A O 1
ATOM 1407 N N . MET A 1 189 ? 35.265 -6.933 -27.142 1.00 91.62 189 MET A N 1
ATOM 1408 C CA . MET A 1 189 ? 36.707 -7.089 -27.331 1.00 91.62 189 MET A CA 1
ATOM 1409 C C . MET A 1 189 ? 37.263 -5.903 -28.116 1.00 91.62 189 MET A C 1
ATOM 1411 O O . MET A 1 189 ? 36.853 -5.665 -29.252 1.00 91.62 189 MET A O 1
ATOM 1415 N N . GLY A 1 190 ? 38.229 -5.204 -27.532 1.00 89.81 190 GLY A N 1
ATOM 1416 C CA . GLY A 1 190 ? 38.913 -4.077 -28.145 1.00 89.81 190 GLY A CA 1
ATOM 1417 C C . GLY A 1 190 ? 38.224 -2.747 -27.856 1.00 89.81 190 GLY A C 1
ATOM 1418 O O . GLY A 1 190 ? 37.062 -2.684 -27.433 1.00 89.81 190 GLY A O 1
ATOM 1419 N N . ARG A 1 191 ? 38.972 -1.667 -28.100 1.00 90.50 191 ARG A N 1
ATOM 1420 C CA . ARG A 1 191 ? 38.503 -0.292 -27.938 1.00 90.50 191 ARG A CA 1
ATOM 1421 C C . ARG A 1 191 ? 37.261 -0.048 -28.808 1.00 90.50 191 ARG A C 1
ATOM 1423 O O . ARG A 1 191 ? 37.265 -0.442 -29.978 1.00 90.50 191 ARG A O 1
ATOM 1430 N N . PRO A 1 192 ? 36.231 0.645 -28.290 1.00 87.75 192 PRO A N 1
ATOM 1431 C CA . PRO A 1 192 ? 35.071 0.988 -29.095 1.00 87.75 192 PRO A CA 1
ATOM 1432 C C . PRO A 1 192 ? 35.482 1.874 -30.282 1.00 87.75 192 PRO A C 1
ATOM 1434 O O . PRO A 1 192 ? 36.255 2.822 -30.137 1.00 87.75 192 PRO A O 1
ATOM 1437 N N . SER A 1 193 ? 34.969 1.526 -31.459 1.00 85.44 193 SER A N 1
ATOM 1438 C CA . SER A 1 193 ? 35.086 2.262 -32.726 1.00 85.44 193 SER A CA 1
ATOM 1439 C C . SER A 1 193 ? 33.724 2.794 -33.187 1.00 85.44 193 SER A C 1
ATOM 1441 O O . SER A 1 193 ? 32.706 2.473 -32.572 1.00 85.44 193 SER A O 1
ATOM 1443 N N . ASP A 1 194 ? 33.681 3.513 -34.308 1.00 81.75 194 ASP A N 1
ATOM 1444 C CA . ASP A 1 194 ? 32.442 4.016 -34.933 1.00 81.75 194 ASP A CA 1
ATOM 1445 C C . ASP A 1 194 ? 31.457 2.900 -35.336 1.00 81.75 194 ASP A C 1
ATOM 1447 O O . ASP A 1 194 ? 30.284 3.156 -35.598 1.00 81.75 194 ASP A O 1
ATOM 1451 N N . LEU A 1 195 ? 31.918 1.645 -35.371 1.00 80.38 195 LEU A N 1
ATOM 1452 C CA . LEU A 1 195 ? 31.082 0.463 -35.599 1.00 80.38 195 LEU A CA 1
ATOM 1453 C C . LEU A 1 195 ? 30.473 -0.107 -34.304 1.00 80.38 195 LEU A C 1
ATOM 1455 O O . LEU A 1 195 ? 29.678 -1.047 -34.360 1.00 80.38 195 LEU A O 1
ATOM 1459 N N . THR A 1 196 ? 30.844 0.423 -33.136 1.00 81.00 196 THR A N 1
ATOM 1460 C CA . THR A 1 196 ? 30.319 -0.025 -31.839 1.00 81.00 196 THR A CA 1
ATOM 1461 C C . THR A 1 196 ? 28.867 0.400 -31.714 1.00 81.00 196 THR A C 1
ATOM 1463 O O . THR A 1 196 ? 28.553 1.587 -31.678 1.00 81.00 196 THR A O 1
ATOM 1466 N N . GLN A 1 197 ? 27.971 -0.578 -31.618 1.00 76.88 197 GLN A N 1
ATOM 1467 C CA . GLN A 1 197 ? 26.551 -0.316 -31.428 1.00 76.88 197 GLN A CA 1
ATOM 1468 C C . GLN A 1 197 ? 26.300 0.237 -30.021 1.00 76.88 197 GLN A C 1
ATOM 1470 O O . GLN A 1 197 ? 26.528 -0.451 -29.029 1.00 76.88 197 GLN A O 1
ATOM 1475 N N . GLY A 1 198 ? 25.810 1.471 -29.937 1.00 81.94 198 GLY A N 1
ATOM 1476 C CA . GLY A 1 198 ? 25.467 2.145 -28.689 1.00 81.94 198 GLY A CA 1
ATOM 1477 C C . GLY A 1 198 ? 24.951 3.555 -28.950 1.00 81.94 198 GLY A C 1
ATOM 1478 O O . GLY A 1 198 ? 24.910 4.005 -30.095 1.00 81.94 198 GLY A O 1
ATOM 1479 N N . ILE A 1 199 ? 24.535 4.247 -27.894 1.00 85.75 199 ILE A N 1
ATOM 1480 C CA . ILE A 1 199 ? 24.180 5.671 -27.966 1.00 85.75 199 ILE A CA 1
ATOM 1481 C C . ILE A 1 199 ? 25.228 6.512 -27.240 1.00 85.75 199 ILE A C 1
ATOM 1483 O O . ILE A 1 199 ? 25.985 6.017 -26.401 1.00 85.75 199 ILE A O 1
ATOM 1487 N N . VAL A 1 200 ? 25.246 7.810 -27.533 1.00 86.31 200 VAL A N 1
ATOM 1488 C CA . VAL A 1 200 ? 26.088 8.772 -26.816 1.00 86.31 200 VAL A CA 1
ATOM 1489 C C . VAL A 1 200 ? 25.790 8.727 -25.325 1.00 86.31 200 VAL A C 1
ATOM 1491 O O . VAL A 1 200 ? 24.640 8.839 -24.908 1.00 86.31 200 VAL A O 1
ATOM 1494 N N . GLY A 1 201 ? 26.844 8.609 -24.525 1.00 86.25 201 GLY A N 1
ATOM 1495 C CA . GLY A 1 201 ? 26.747 8.512 -23.074 1.00 86.25 201 GLY A CA 1
ATOM 1496 C C . GLY A 1 201 ? 26.707 7.081 -22.543 1.00 86.25 201 GLY A C 1
ATOM 1497 O O . GLY A 1 201 ? 26.834 6.918 -21.330 1.00 86.25 201 GLY A O 1
ATOM 1498 N N . ASP A 1 202 ? 26.614 6.059 -23.404 1.00 92.62 202 ASP A N 1
ATOM 1499 C CA . ASP A 1 202 ? 26.828 4.674 -22.981 1.00 92.62 202 ASP A CA 1
ATOM 1500 C C . ASP A 1 202 ? 28.249 4.505 -22.426 1.00 92.62 202 ASP A C 1
ATOM 1502 O O . ASP A 1 202 ? 29.218 5.087 -22.923 1.00 92.62 202 ASP A O 1
ATOM 1506 N N . THR A 1 203 ? 28.373 3.687 -21.385 1.00 94.19 203 THR A N 1
ATOM 1507 C CA . THR A 1 203 ? 29.675 3.256 -20.868 1.00 94.19 203 THR A CA 1
ATOM 1508 C C . THR A 1 203 ? 30.051 1.946 -21.538 1.00 94.19 203 THR A C 1
ATOM 1510 O O . THR A 1 203 ? 29.225 1.042 -21.602 1.00 94.19 203 THR A O 1
ATOM 1513 N N . TYR A 1 204 ? 31.282 1.816 -22.017 1.00 93.75 204 TYR A N 1
ATOM 1514 C CA . TYR A 1 204 ? 31.786 0.603 -22.654 1.00 93.75 204 TYR A CA 1
ATOM 1515 C C . TYR A 1 204 ? 33.048 0.110 -21.962 1.00 93.75 204 TYR A C 1
ATOM 1517 O O . TYR A 1 204 ? 33.941 0.901 -21.670 1.00 93.75 204 TYR A O 1
ATOM 1525 N N . ILE A 1 205 ? 33.132 -1.198 -21.737 1.00 94.81 205 ILE A N 1
ATOM 1526 C CA . ILE A 1 205 ? 34.307 -1.856 -21.163 1.00 94.81 205 ILE A CA 1
ATOM 1527 C C . ILE A 1 205 ? 34.982 -2.698 -22.248 1.00 94.81 205 ILE A C 1
ATOM 1529 O O . ILE A 1 205 ? 34.355 -3.602 -22.808 1.00 94.81 205 ILE A O 1
ATOM 1533 N N . ASP A 1 206 ? 36.258 -2.420 -22.520 1.00 94.19 206 ASP A N 1
ATOM 1534 C CA . ASP A 1 206 ? 37.101 -3.300 -23.331 1.00 94.19 206 ASP A CA 1
ATOM 1535 C C . ASP A 1 206 ? 37.520 -4.503 -22.488 1.00 94.19 206 ASP A C 1
ATOM 1537 O O . ASP A 1 206 ? 38.276 -4.383 -21.528 1.00 94.19 206 ASP A O 1
ATOM 1541 N N . LEU A 1 207 ? 37.036 -5.686 -22.851 1.00 94.56 207 LEU A N 1
ATOM 1542 C CA . LEU A 1 207 ? 37.320 -6.926 -22.131 1.00 94.56 207 LEU A CA 1
ATOM 1543 C C . LEU A 1 207 ? 38.740 -7.464 -22.379 1.00 94.56 207 LEU A C 1
ATOM 1545 O O . LEU A 1 207 ? 39.171 -8.386 -21.692 1.00 94.56 207 LEU A O 1
ATOM 1549 N N . THR A 1 208 ? 39.477 -6.894 -23.334 1.00 95.69 208 THR A N 1
ATOM 1550 C CA . THR A 1 208 ? 40.874 -7.247 -23.635 1.00 95.69 208 THR A CA 1
ATOM 1551 C C . THR A 1 208 ? 41.837 -6.572 -22.669 1.00 95.69 208 THR A C 1
ATOM 1553 O O . THR A 1 208 ? 42.814 -7.185 -22.244 1.00 95.69 208 THR A O 1
ATOM 1556 N N . THR A 1 209 ? 41.577 -5.306 -22.335 1.00 95.19 209 THR A N 1
ATOM 1557 C CA . THR A 1 209 ? 42.473 -4.477 -21.513 1.00 95.19 209 THR A CA 1
ATOM 1558 C C . THR A 1 209 ? 41.892 -4.137 -20.143 1.00 95.19 209 THR A C 1
ATOM 1560 O O . THR A 1 209 ? 42.644 -3.849 -19.217 1.00 95.19 209 THR A O 1
ATOM 1563 N N . GLY A 1 210 ? 40.567 -4.199 -19.993 1.00 93.25 210 GLY A N 1
ATOM 1564 C CA . GLY A 1 210 ? 39.836 -3.716 -18.823 1.00 93.25 210 GLY A CA 1
ATOM 1565 C C . GLY A 1 210 ? 39.545 -2.212 -18.851 1.00 93.25 210 GLY A C 1
ATOM 1566 O O . GLY A 1 210 ? 39.009 -1.687 -17.875 1.00 93.25 210 GLY A O 1
ATOM 1567 N N . ASP A 1 211 ? 39.884 -1.512 -19.937 1.00 96.25 211 ASP A N 1
ATOM 1568 C CA . ASP A 1 211 ? 39.682 -0.068 -20.039 1.00 96.25 211 ASP A CA 1
ATOM 1569 C C . ASP A 1 211 ? 38.201 0.297 -20.165 1.00 96.25 211 ASP A C 1
ATOM 1571 O O . ASP A 1 211 ? 37.417 -0.374 -20.843 1.00 96.25 211 ASP A O 1
ATOM 1575 N N . VAL A 1 212 ? 37.834 1.421 -19.549 1.00 94.88 212 VAL A N 1
ATOM 1576 C CA . VAL A 1 212 ? 36.472 1.956 -19.573 1.00 94.88 212 VAL A CA 1
ATOM 1577 C C . VAL A 1 212 ? 36.419 3.204 -20.442 1.00 94.88 212 VAL A C 1
ATOM 1579 O O . VAL A 1 212 ? 37.186 4.150 -20.264 1.00 94.88 212 VAL A O 1
ATOM 1582 N N . TYR A 1 213 ? 35.459 3.221 -21.355 1.00 92.25 213 TYR A N 1
ATOM 1583 C CA . TYR A 1 213 ? 35.212 4.295 -22.302 1.00 92.25 213 TYR A CA 1
ATOM 1584 C C . TYR A 1 213 ? 33.797 4.837 -22.124 1.00 92.25 213 TYR A C 1
ATOM 1586 O O . TYR A 1 213 ? 32.877 4.117 -21.743 1.00 92.25 213 TYR A O 1
ATOM 1594 N N . GLN A 1 214 ? 33.613 6.108 -22.462 1.00 92.12 214 GLN A N 1
ATOM 1595 C CA . GLN A 1 214 ? 32.291 6.681 -22.680 1.00 92.12 214 GLN A CA 1
ATOM 1596 C C . GLN A 1 214 ? 32.108 6.873 -24.183 1.00 92.12 214 GLN A C 1
ATOM 1598 O O . GLN A 1 214 ? 32.939 7.535 -24.810 1.00 92.12 214 GLN A O 1
ATOM 1603 N N . LEU A 1 215 ? 31.042 6.313 -24.754 1.00 87.81 215 LEU A N 1
ATOM 1604 C CA . LEU A 1 215 ? 30.709 6.537 -26.157 1.00 87.81 215 LEU A CA 1
ATOM 1605 C C . LEU A 1 215 ? 30.356 8.014 -26.348 1.00 87.81 215 LEU A C 1
ATOM 1607 O O . LEU A 1 215 ? 29.481 8.558 -25.669 1.00 87.81 215 LEU A O 1
ATOM 1611 N N . ARG A 1 216 ? 31.055 8.665 -27.274 1.00 81.62 216 ARG A N 1
ATOM 1612 C CA . ARG A 1 216 ? 30.814 10.043 -27.706 1.00 81.62 216 ARG A CA 1
ATOM 1613 C C . ARG A 1 216 ? 30.661 10.047 -29.228 1.00 81.62 216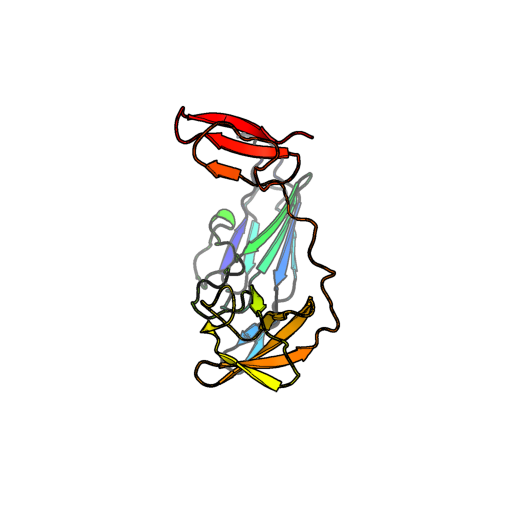 ARG A C 1
ATOM 1615 O O . ARG A 1 216 ? 31.219 9.166 -29.876 1.00 81.62 216 ARG A O 1
ATOM 1622 N N . LEU A 1 217 ? 29.874 10.993 -29.746 1.00 60.97 217 LEU A N 1
ATOM 1623 C CA . LEU A 1 217 ? 29.887 11.348 -31.171 1.00 60.97 217 LEU A CA 1
ATOM 1624 C C . LEU A 1 217 ? 31.221 12.000 -31.539 1.00 60.97 217 LEU A C 1
ATOM 1626 O O . LEU A 1 217 ? 31.786 12.689 -30.654 1.00 60.97 217 LEU A O 1
#

pLDDT: mean 83.17, std 14.84, range [33.12, 97.69]

Radius of gyration: 28.7 Å; chains: 1; bounding box: 66×44×75 Å

Sequence (217 aa):
MTRIRFRFRRPDGLTDGGSSPRGLVVCTPTSRVVQKDESIMLPLPFVARLPDDGSDLVVALQPTGRDWCWTIREQVSGYTHVRRVIVPDSVQTLDYATLGEASWASSATAGGLVHSMRVYSGVITLDAHVPAASLKPSDNVTVGDTCVDSTGRVWMITGLVDSDVVFGVDTGVTLGGKGERGASFLSGMGRPSDLTQGIVGDTYIDLTTGDVYQLRL

Secondary structure (DSSP, 8-state):
-EEEEE----TT--TTTPPPPPEEEEEEESS-EE-TTS-EE-PPPEEEEPPTT-PPEEEEEPPP-SS--EEEEEEETTEEEEEEE-----SSEEEGGGSPB-------STTS----EEE-SS---TTEEEEGGGSBS-SS--TT-EEE-TTSEEEEEEEEETTEEEEEEEEEEEPPSPPPPPP-EEEESSS--TTS---TT-EEEETTT--EEE---